Protein 1IZ0 (pdb70)

Solvent-accessible surface area: 12861 Å² total

B-factor: mean 27.8, std 9.21, range [13.06, 63.15]

CATH classification: 3.90.180.10 (+1 more: 3.40.50.720)

Foldseek 3Di:
DAWWLAAQVDDIDDDDDDQDDADVQKFKWFFFKWFDAVQLVVSNQNHPDGDHDTFTGTQTWGDTPRFIWTFDDPGDHLDRMDIGRPVRTHHADPPDDRQQNSLDPPQQLQLQLLCVVLVPDAAFEEEAELLQASNNVNNLLNCVLGYAYEYEYADPVSFPSSVVLPHPYYYYPVCLQVVLVVVVAGQEYEDDPPDVVCVVLVSHAANHEYEHCVDHDPPSCVRVYYYHYDDCVVVVVPPVSVVVSCVSVRVPDPHSRTFDRKAEAESVCVVVLSVVNVVSPIGGIRMYGD

Secondary structure (DSSP, 8-state):
-EEEE-STTS-EEEE--PPP-PPTTEEEEEEEEEEE-HHHH---S-SSS-PPSSB----EEEEETTEEEEE--SS--SBSEEEEEGGG-EE--TT--HHHHHTSHHHHHHHHHHHHHTT--TT-EEEESSTTBHHHHHHHHHHH---EEEEEESSGGGSHHHHHTT-SEEEEGGGHHHHHHHTTSEEEEEE-S-TTHHHHHTTEEEEEEEEE-----TTT-----EEEE--HHHHTT-HHHHHHHHHHHGGGBTTTB---EEEEEEGGGHHHHHHHTT-TT--BEEEEE-

Organism: Thermus thermophilus (NCBI:txid274)

Structure (mmCIF, N/CA/C/O backbone):
data_1IZ0
#
_entry.id   1IZ0
#
_cell.length_a   77.687
_cell.length_b   77.687
_cell.length_c   236.629
_cell.angle_alpha   90.00
_cell.angle_beta   90.00
_cell.angle_gamma   120.00
#
_symmetry.space_group_name_H-M   'P 61 2 2'
#
loop_
_entity.id
_entity.type
_entity.pdbx_description
1 polymer 'QUINONE OXIDOREDUCTASE'
2 non-polymer 'SULFATE ION'
3 water water
#
loop_
_atom_site.group_PDB
_atom_site.id
_atom_site.type_symbol
_atom_site.label_atom_id
_atom_site.label_alt_id
_atom_site.label_comp_id
_atom_site.label_asym_id
_atom_site.label_entity_id
_atom_site.label_seq_id
_atom_site.pdbx_PDB_ins_code
_atom_site.Cartn_x
_atom_site.Cartn_y
_atom_site.Cartn_z
_atom_site.occupancy
_atom_site.B_iso_or_equiv
_atom_site.auth_seq_id
_atom_site.auth_comp_id
_atom_site.auth_asym_id
_atom_site.auth_atom_id
_atom_site.pdbx_PDB_model_num
ATOM 9 N N . LYS A 1 2 ? 52.467 2.964 28.073 1.00 29.44 2 LYS A N 1
ATOM 10 C CA . LYS A 1 2 ? 51.552 2.085 28.774 1.00 29.80 2 LYS A CA 1
ATOM 11 C C . LYS A 1 2 ? 50.254 2.858 28.991 1.00 28.29 2 LYS A C 1
ATOM 12 O O . LYS A 1 2 ? 50.264 4.082 29.132 1.00 26.93 2 LYS A O 1
ATOM 18 N N . ALA A 1 3 ? 49.132 2.151 29.002 1.00 26.59 3 ALA A N 1
ATOM 19 C CA . ALA A 1 3 ? 47.848 2.809 29.206 1.00 25.06 3 ALA A CA 1
ATOM 20 C C . ALA A 1 3 ? 46.763 1.795 29.492 1.00 23.86 3 ALA A C 1
ATOM 21 O O . ALA A 1 3 ? 46.869 0.633 29.099 1.00 23.96 3 ALA A O 1
ATOM 23 N N . TRP A 1 4 ? 45.719 2.241 30.183 1.00 21.54 4 TRP A N 1
ATOM 24 C CA . TRP A 1 4 ? 44.595 1.374 30.490 1.00 21.26 4 TRP A CA 1
ATOM 25 C C . TRP A 1 4 ? 43.505 1.635 29.466 1.00 21.91 4 TRP A C 1
ATOM 26 O O . TRP A 1 4 ? 43.135 2.784 29.205 1.00 19.55 4 TRP A O 1
ATOM 37 N N . VAL A 1 5 ? 43.003 0.562 28.871 1.00 22.93 5 VAL A N 1
ATOM 38 C CA . VAL A 1 5 ? 41.964 0.685 27.867 1.00 24.15 5 VAL A CA 1
ATOM 39 C C . VAL A 1 5 ? 40.771 -0.181 28.215 1.00 23.89 5 VAL A C 1
ATOM 40 O O . VAL A 1 5 ? 40.923 -1.312 28.678 1.00 24.41 5 VAL A O 1
ATOM 44 N N . LEU A 1 6 ? 39.584 0.369 27.998 1.00 24.75 6 LEU A N 1
ATOM 45 C CA . LEU A 1 6 ? 38.337 -0.337 28.258 1.00 25.30 6 LEU A CA 1
ATOM 46 C C . LEU A 1 6 ? 37.798 -0.699 26.874 1.00 25.61 6 LEU A C 1
ATOM 47 O O . LEU A 1 6 ? 37.391 0.177 26.112 1.00 25.27 6 LEU A O 1
ATOM 52 N N . LYS A 1 7 ? 37.824 -1.985 26.538 1.00 25.52 7 LYS A N 1
ATOM 53 C CA . LYS A 1 7 ? 37.351 -2.436 25.232 1.00 25.72 7 LYS A CA 1
ATOM 54 C C . LYS A 1 7 ? 35.860 -2.746 25.171 1.00 24.34 7 LYS A C 1
ATOM 55 O O . LYS A 1 7 ? 35.274 -2.794 24.089 1.00 24.45 7 LYS A O 1
ATOM 61 N N . ARG A 1 8 ? 35.239 -2.950 26.326 1.00 23.46 8 ARG A N 1
ATOM 62 C CA . ARG A 1 8 ? 33.810 -3.240 26.358 1.00 23.49 8 ARG A CA 1
ATOM 63 C C . ARG A 1 8 ? 33.151 -2.626 27.587 1.00 23.14 8 ARG A C 1
ATOM 64 O O . ARG A 1 8 ? 33.682 -2.708 28.698 1.00 21.49 8 ARG A O 1
ATOM 72 N N . LEU A 1 9 ? 31.994 -2.006 27.384 1.00 22.13 9 LEU A N 1
ATOM 73 C CA . LEU A 1 9 ? 31.258 -1.419 28.490 1.00 22.46 9 LEU A CA 1
ATOM 74 C C . LEU A 1 9 ? 30.938 -2.556 29.455 1.00 20.81 9 LEU A C 1
ATOM 75 O O . LEU A 1 9 ? 30.555 -3.649 29.033 1.00 20.39 9 LEU A O 1
ATOM 80 N N . GLY A 1 10 ? 31.113 -2.308 30.746 1.00 20.35 10 GLY A N 1
ATOM 81 C CA . GLY A 1 10 ? 30.834 -3.341 31.726 1.00 20.18 10 GLY A CA 1
ATOM 82 C C . GLY A 1 10 ? 31.920 -4.400 31.761 1.00 20.14 10 GLY A C 1
ATOM 83 O O . GLY A 1 10 ? 31.835 -5.356 32.531 1.00 21.55 10 GLY A O 1
ATOM 84 N N . GLY A 1 11 ? 32.942 -4.231 30.927 1.00 19.12 11 GLY A N 1
ATOM 85 C CA . GLY A 1 11 ? 34.035 -5.186 30.884 1.00 18.70 11 GLY A CA 1
ATOM 86 C C . GLY A 1 11 ? 35.216 -4.757 31.747 1.00 19.77 11 GLY A C 1
ATOM 87 O O . GLY A 1 11 ? 35.150 -3.730 32.434 1.00 18.49 11 GLY A O 1
ATOM 88 N N . PRO A 1 12 ? 36.325 -5.515 31.722 1.00 20.19 12 PRO A N 1
ATOM 89 C CA . PRO A 1 12 ? 37.508 -5.184 32.521 1.00 20.38 12 PRO A CA 1
ATOM 90 C C . PRO A 1 12 ? 38.438 -4.221 31.798 1.00 19.77 12 PRO A C 1
ATOM 91 O O . PRO A 1 12 ? 38.312 -4.012 30.596 1.00 21.62 12 PRO A O 1
ATOM 95 N N . LEU A 1 13 ? 39.376 -3.643 32.535 1.00 21.80 13 LEU A N 1
ATOM 96 C CA . LEU A 1 13 ? 40.351 -2.721 31.957 1.00 23.39 13 LEU A CA 1
ATOM 97 C C . LEU A 1 13 ? 41.536 -3.555 31.499 1.00 24.89 13 LEU A C 1
ATOM 98 O O . LEU A 1 13 ? 41.748 -4.652 32.010 1.00 25.68 13 LEU A O 1
ATOM 103 N N . GLU A 1 14 ? 42.314 -3.048 30.549 1.00 25.49 14 GLU A N 1
ATOM 104 C CA . GLU A 1 14 ? 43.483 -3.794 30.106 1.00 26.09 14 GLU A CA 1
ATOM 105 C C . GLU A 1 14 ? 44.719 -2.908 30.000 1.00 24.85 14 GLU A C 1
ATOM 106 O O . GLU A 1 14 ? 44.677 -1.834 29.400 1.00 25.59 14 GLU A O 1
ATOM 112 N N . LEU A 1 15 ? 45.814 -3.361 30.599 1.00 24.55 15 LEU A N 1
ATOM 113 C CA . LEU A 1 15 ? 47.073 -2.633 30.555 1.00 25.28 15 LEU A CA 1
ATOM 114 C C . LEU A 1 15 ? 47.668 -2.945 29.183 1.00 26.80 15 LEU A C 1
ATOM 115 O O . LEU A 1 15 ? 47.987 -4.095 28.881 1.00 25.49 15 LEU A O 1
ATOM 120 N N . VAL A 1 16 ? 47.807 -1.916 28.356 1.00 27.12 16 VAL A N 1
ATOM 121 C CA . VAL A 1 16 ? 48.313 -2.088 27.004 1.00 29.38 16 VAL A CA 1
ATOM 122 C C . VAL A 1 16 ? 49.380 -1.074 26.606 1.00 30.96 16 VAL A C 1
ATOM 123 O O . VAL A 1 16 ? 49.563 -0.048 27.261 1.00 30.89 16 VAL A O 1
ATOM 127 N N . ASP A 1 17 ? 50.094 -1.387 25.528 1.00 31.51 17 ASP A N 1
ATOM 128 C CA . ASP A 1 17 ? 51.113 -0.501 24.990 1.00 33.06 17 ASP A CA 1
ATOM 129 C C . ASP A 1 17 ? 50.446 0.222 23.832 1.00 32.61 17 ASP A C 1
ATOM 130 O O . ASP A 1 17 ? 49.829 -0.414 22.986 1.00 32.82 17 ASP A O 1
ATOM 135 N N . LEU A 1 18 ? 50.550 1.544 23.804 1.00 32.76 18 LEU A N 1
ATOM 136 C CA . LEU A 1 18 ? 49.952 2.325 22.728 1.00 33.74 18 LEU A CA 1
ATOM 137 C C . LEU A 1 18 ? 50.964 3.306 22.168 1.00 34.13 18 LEU A C 1
ATOM 138 O O . LEU A 1 18 ? 51.977 3.592 22.801 1.00 33.10 18 LEU A O 1
ATOM 143 N N . PRO A 1 19 ? 50.706 3.826 20.960 1.00 36.25 19 PRO A N 1
ATOM 144 C CA . PRO A 1 19 ? 51.613 4.788 20.329 1.00 38.08 19 PRO A CA 1
ATOM 145 C C . PRO A 1 19 ? 51.604 6.091 21.120 1.00 39.69 19 PRO A C 1
ATOM 146 O O . PRO A 1 19 ? 50.607 6.430 21.759 1.00 40.26 19 PRO A O 1
ATOM 150 N N . GLU A 1 20 ? 52.717 6.811 21.083 1.00 42.31 20 GLU A N 1
ATOM 151 C CA . GLU A 1 20 ? 52.820 8.079 21.786 1.00 44.86 20 GLU A CA 1
ATOM 152 C C . GLU A 1 20 ? 51.818 9.062 21.201 1.00 44.69 20 GLU A C 1
ATOM 153 O O . GLU A 1 20 ? 51.630 9.123 19.988 1.00 44.12 20 GLU A O 1
ATOM 159 N N . PRO A 1 21 ? 51.146 9.835 22.061 1.00 44.80 21 PRO A N 1
ATOM 160 C CA . PRO A 1 21 ? 50.169 10.809 21.573 1.00 45.12 21 PRO A CA 1
ATOM 161 C C . PRO A 1 21 ? 50.854 11.866 20.706 1.00 46.15 21 PRO A C 1
ATOM 162 O O . PRO A 1 21 ? 51.989 12.272 20.983 1.00 45.02 21 PRO A O 1
ATOM 166 N N . GLU A 1 22 ? 50.167 12.296 19.652 1.00 46.62 22 GLU A N 1
ATOM 167 C CA . GLU A 1 22 ? 50.698 13.319 18.759 1.00 46.96 22 GLU A CA 1
ATOM 168 C C . GLU A 1 22 ? 49.871 14.583 18.963 1.00 46.78 22 GLU A C 1
ATOM 169 O O . GLU A 1 22 ? 48.655 14.582 18.754 1.00 46.23 22 GLU A O 1
ATOM 171 N N . ALA A 1 23 ? 50.529 15.656 19.386 1.00 46.85 23 ALA A N 1
ATOM 172 C CA . ALA A 1 23 ? 49.841 16.921 19.632 1.00 46.72 23 ALA A CA 1
ATOM 173 C C . ALA A 1 23 ? 49.462 17.643 18.346 1.00 46.41 23 ALA A C 1
ATOM 174 O O . ALA A 1 23 ? 50.329 17.992 17.542 1.00 47.67 23 ALA A O 1
ATOM 176 N N . GLU A 1 24 ? 48.166 17.863 18.151 1.00 45.36 24 GLU A N 1
ATOM 177 C CA . GLU A 1 24 ? 47.695 18.580 16.973 1.00 45.43 24 GLU A CA 1
ATOM 178 C C . GLU A 1 24 ? 48.003 20.060 17.216 1.00 44.46 24 GLU A C 1
ATOM 179 O O . GLU A 1 24 ? 48.443 20.434 18.305 1.00 44.56 24 GLU A O 1
ATOM 181 N N . GLU A 1 25 ? 47.780 20.902 16.212 1.00 43.11 25 GLU A N 1
ATOM 182 C CA . GLU A 1 25 ? 48.044 22.326 16.365 1.00 41.63 25 GLU A CA 1
ATOM 183 C C . GLU A 1 25 ? 47.237 22.879 17.534 1.00 41.38 25 GLU A C 1
ATOM 184 O O . GLU A 1 25 ? 46.022 22.690 17.608 1.00 41.29 25 GLU A O 1
ATOM 186 N N . GLY A 1 26 ? 47.920 23.557 18.451 1.00 40.47 26 GLY A N 1
ATOM 187 C CA . GLY A 1 26 ? 47.239 24.124 19.600 1.00 40.64 26 GLY A CA 1
ATOM 188 C C . GLY A 1 26 ? 47.218 23.212 20.817 1.00 39.46 26 GLY A C 1
ATOM 189 O O . GLY A 1 26 ? 46.714 23.599 21.870 1.00 38.77 26 GLY A O 1
ATOM 190 N N . GLU A 1 27 ? 47.763 22.005 20.677 1.00 39.09 27 GLU A N 1
ATOM 191 C CA . GLU A 1 27 ? 47.800 21.045 21.784 1.00 38.33 27 GLU A CA 1
ATOM 192 C C . GLU A 1 27 ? 49.222 20.784 22.270 1.00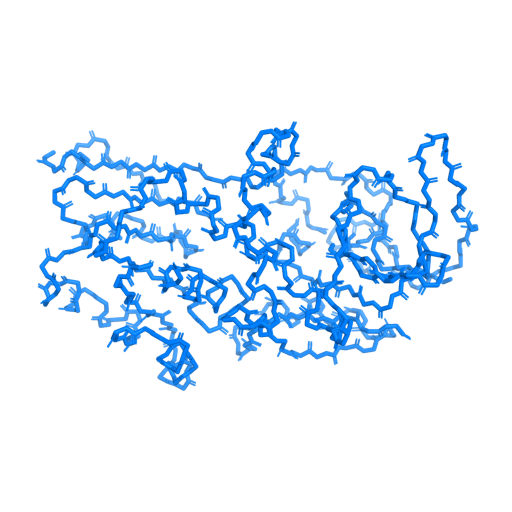 37.42 27 GLU A C 1
ATOM 193 O O . GLU A 1 27 ? 50.200 20.991 21.546 1.00 37.37 27 GLU A O 1
ATOM 199 N N . VAL A 1 28 ? 49.322 20.313 23.506 1.00 35.17 28 VAL A N 1
ATOM 200 C CA . VAL A 1 28 ? 50.603 19.953 24.086 1.00 34.09 28 VAL A CA 1
ATOM 201 C C . VAL A 1 28 ? 50.428 18.547 24.632 1.00 32.88 28 VAL A C 1
ATOM 202 O O . VAL A 1 28 ? 49.308 18.117 24.901 1.00 32.63 28 VAL A O 1
ATOM 206 N N . VAL A 1 29 ? 51.530 17.829 24.784 1.00 31.57 29 VAL A N 1
ATOM 207 C CA . VAL A 1 29 ? 51.478 16.482 25.326 1.00 30.24 29 VAL A CA 1
ATOM 208 C C . VAL A 1 29 ? 52.001 16.561 26.753 1.00 29.49 29 VAL A C 1
ATOM 209 O O . VAL A 1 29 ? 53.162 16.905 26.970 1.00 29.83 29 VAL A O 1
ATOM 213 N N . LEU A 1 30 ? 51.153 16.276 27.734 1.00 27.40 30 LEU A N 1
ATOM 214 C CA . LEU A 1 30 ? 51.630 16.329 29.102 1.00 26.69 30 LEU A CA 1
ATOM 215 C C . LEU A 1 30 ? 51.888 14.929 29.618 1.00 26.70 30 LEU A C 1
ATOM 216 O O . LEU A 1 30 ? 51.120 14.002 29.341 1.00 25.45 30 LEU A O 1
ATOM 221 N N . ARG A 1 31 ? 53.001 14.771 30.328 1.00 26.61 31 ARG A N 1
ATOM 222 C CA . ARG A 1 31 ? 53.338 13.488 30.911 1.00 27.30 31 ARG A CA 1
ATOM 223 C C . ARG A 1 31 ? 52.591 13.448 32.232 1.00 25.43 31 ARG A C 1
ATOM 224 O O . ARG A 1 31 ? 52.800 14.292 33.106 1.00 24.76 31 ARG A O 1
ATOM 232 N N . VAL A 1 32 ? 51.706 12.464 32.346 1.00 23.43 32 VAL A N 1
ATOM 233 C CA . VAL A 1 32 ? 50.855 12.265 33.508 1.00 21.61 32 VAL A CA 1
ATOM 234 C C . VAL A 1 32 ? 51.551 11.852 34.811 1.00 23.24 32 VAL A C 1
ATOM 235 O O . VAL A 1 32 ? 52.406 10.960 34.832 1.00 23.25 32 VAL A O 1
ATOM 239 N N . GLU A 1 33 ? 51.168 12.515 35.900 1.00 23.09 33 GLU A N 1
ATOM 240 C CA . GLU A 1 33 ? 51.706 12.218 37.222 1.00 23.16 33 GLU A CA 1
ATOM 241 C C . GLU A 1 33 ? 50.608 11.632 38.106 1.00 20.96 33 GLU A C 1
ATOM 242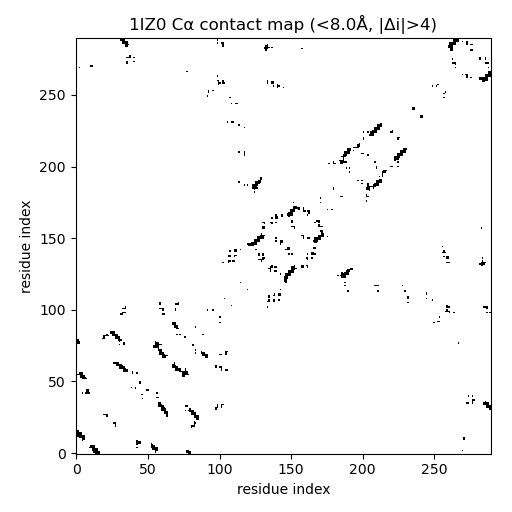 O O . GLU A 1 33 ? 50.850 10.711 38.885 1.00 20.15 33 GLU A O 1
ATOM 248 N N . ALA A 1 34 ? 49.397 12.165 37.976 1.00 18.89 34 ALA A N 1
ATOM 249 C CA . ALA A 1 34 ? 48.278 11.691 38.778 1.00 17.83 34 ALA A CA 1
ATOM 250 C C . ALA A 1 34 ? 46.966 11.823 38.014 1.00 18.15 34 ALA A C 1
ATOM 251 O O . ALA A 1 34 ? 46.838 12.646 37.102 1.00 16.34 34 ALA A O 1
ATOM 253 N N . VAL A 1 35 ? 45.997 10.995 38.390 1.00 16.60 35 VAL A N 1
ATOM 254 C CA . VAL A 1 35 ? 44.694 11.004 37.752 1.00 16.41 35 VAL A CA 1
ATOM 255 C C . VAL A 1 35 ? 43.636 10.912 38.836 1.00 16.47 35 VAL A C 1
ATOM 256 O O . VAL A 1 35 ? 43.675 10.011 39.677 1.00 18.22 35 VAL A O 1
ATOM 260 N N . GLY A 1 36 ? 42.698 11.850 38.833 1.00 16.07 36 GLY A N 1
ATOM 261 C CA . GLY A 1 36 ? 41.645 11.821 39.828 1.00 17.33 36 GLY A CA 1
ATOM 262 C C . GLY A 1 36 ? 40.449 11.093 39.247 1.00 18.71 36 GLY A C 1
ATOM 263 O O . GLY A 1 36 ? 40.028 11.392 38.138 1.00 19.04 36 GLY A O 1
ATOM 264 N N . LEU A 1 37 ? 39.902 10.135 39.983 1.00 19.56 37 LEU A N 1
ATOM 265 C CA . LEU A 1 37 ? 38.756 9.387 39.489 1.00 20.35 37 LEU A CA 1
ATOM 266 C C . LEU A 1 37 ? 37.449 9.955 40.019 1.00 21.09 37 LEU A C 1
ATOM 267 O O . LEU A 1 37 ? 37.392 10.499 41.128 1.00 21.16 37 LEU A O 1
ATOM 272 N N . ASN A 1 38 ? 36.399 9.823 39.216 1.00 18.53 38 ASN A N 1
ATOM 273 C CA . ASN A 1 38 ? 35.083 10.338 39.573 1.00 21.71 38 ASN A CA 1
ATOM 274 C C . ASN A 1 38 ? 34.023 9.260 39.386 1.00 21.84 38 ASN A C 1
ATOM 275 O O . ASN A 1 38 ? 34.204 8.332 38.601 1.00 20.84 38 ASN A O 1
ATOM 280 N N . PHE A 1 39 ? 32.910 9.385 40.097 1.00 22.84 39 PHE A N 1
ATOM 281 C CA . PHE A 1 39 ? 31.847 8.404 39.950 1.00 23.96 39 PHE A CA 1
ATOM 282 C C . PHE A 1 39 ? 31.483 8.383 38.467 1.00 24.64 39 PHE A C 1
ATOM 283 O O . PHE A 1 39 ? 31.147 7.336 37.903 1.00 23.98 39 PHE A O 1
ATOM 291 N N . ALA A 1 40 ? 31.586 9.551 37.836 1.00 24.20 40 ALA A N 1
ATOM 292 C CA . ALA A 1 40 ? 31.285 9.693 36.419 1.00 24.23 40 ALA A CA 1
ATOM 293 C C . ALA A 1 40 ? 32.101 8.708 35.585 1.00 24.80 40 ALA A C 1
ATOM 294 O O . ALA A 1 40 ? 31.617 8.192 34.576 1.00 24.37 40 ALA A O 1
ATOM 296 N N . ASP A 1 41 ? 33.344 8.461 35.996 1.00 25.45 41 ASP A N 1
ATOM 297 C CA . ASP A 1 41 ? 34.205 7.528 35.278 1.00 25.25 41 ASP A CA 1
ATOM 298 C C . ASP A 1 41 ? 33.617 6.126 35.395 1.00 24.97 41 ASP A C 1
ATOM 299 O O . ASP A 1 41 ? 33.650 5.347 34.446 1.00 25.36 41 ASP A O 1
ATOM 304 N N . HIS A 1 42 ? 33.077 5.807 36.563 1.00 24.16 42 HIS A N 1
ATOM 305 C CA . HIS A 1 42 ? 32.480 4.496 36.768 1.00 24.86 42 HIS A CA 1
ATOM 306 C C . HIS A 1 42 ? 31.245 4.323 35.889 1.00 25.09 42 HIS A C 1
ATOM 307 O O . HIS A 1 42 ? 31.049 3.265 35.298 1.00 24.27 42 HIS A O 1
ATOM 314 N N . LEU A 1 43 ? 30.422 5.365 35.794 1.00 25.32 43 LEU A N 1
ATOM 315 C CA . LEU A 1 43 ? 29.211 5.298 34.979 1.00 26.82 43 LEU A CA 1
ATOM 316 C C . LEU A 1 43 ? 29.527 5.207 33.493 1.00 26.57 43 LEU A C 1
ATOM 317 O O . LEU A 1 43 ? 28.795 4.578 32.729 1.00 26.04 43 LEU A O 1
ATOM 330 N N . ARG A 1 45 ? 31.992 3.649 32.158 1.00 25.67 45 ARG A N 1
ATOM 331 C CA . ARG A 1 45 ? 32.440 2.293 31.835 1.00 26.09 45 ARG A CA 1
ATOM 332 C C . ARG A 1 45 ? 31.231 1.400 31.607 1.00 26.14 45 ARG A C 1
ATOM 333 O O . ARG A 1 45 ? 31.325 0.360 30.953 1.00 27.26 45 ARG A O 1
ATOM 341 N N . LEU A 1 46 ? 30.096 1.805 32.168 1.00 26.39 46 LEU A N 1
ATOM 342 C CA . LEU A 1 46 ? 28.865 1.035 32.039 1.00 28.36 46 LEU A CA 1
ATOM 343 C C . LEU A 1 46 ? 27.955 1.606 30.963 1.00 28.96 46 LEU A C 1
ATOM 344 O O . LEU A 1 46 ? 26.913 1.030 30.655 1.00 30.78 46 LEU A O 1
ATOM 349 N N . GLY A 1 47 ? 28.354 2.737 30.389 1.00 29.28 47 GLY A N 1
ATOM 350 C CA . GLY A 1 47 ? 27.547 3.368 29.364 1.00 30.00 47 GLY A CA 1
ATOM 351 C C . GLY A 1 47 ? 26.297 3.964 29.984 1.00 31.46 47 GLY A C 1
ATOM 352 O O . GLY A 1 47 ? 25.265 4.110 29.322 1.00 31.59 47 GLY A O 1
ATOM 353 N N . ALA A 1 48 ? 26.396 4.321 31.262 1.00 31.50 48 ALA A N 1
ATOM 354 C CA . ALA A 1 48 ? 25.267 4.891 31.991 1.00 31.53 48 ALA A CA 1
ATOM 355 C C . ALA A 1 48 ? 25.454 6.364 32.352 1.00 32.25 48 ALA A C 1
ATOM 356 O O . ALA A 1 48 ? 24.802 6.860 33.267 1.00 32.88 48 ALA A O 1
ATOM 358 N N . TYR A 1 49 ? 26.330 7.067 31.639 1.00 31.15 49 TYR A N 1
ATOM 359 C CA . TYR A 1 49 ? 26.569 8.477 31.935 1.00 32.24 49 TYR A CA 1
ATOM 360 C C . TYR A 1 49 ? 25.977 9.418 30.880 1.00 34.01 49 TYR A C 1
ATOM 361 O O . TYR A 1 49 ? 25.660 8.999 29.766 1.00 34.79 49 TYR A O 1
ATOM 370 N N . LEU A 1 50 ? 25.827 10.690 31.237 1.00 36.09 50 LEU A N 1
ATOM 371 C CA . LEU A 1 50 ? 25.283 11.680 30.313 1.00 37.52 50 LEU A CA 1
ATOM 372 C C . LEU A 1 50 ? 26.048 11.652 28.991 1.00 37.18 50 LEU A C 1
ATOM 373 O O . LEU A 1 50 ? 25.436 11.684 27.925 1.00 38.36 50 LEU A O 1
ATOM 378 N N . THR A 1 51 ? 27.378 11.602 29.060 1.00 36.68 51 THR A N 1
ATOM 379 C CA . THR A 1 51 ? 28.197 11.527 27.848 1.00 37.81 51 THR A CA 1
ATOM 380 C C . THR A 1 51 ? 28.413 10.041 27.576 1.00 37.46 51 THR A C 1
ATOM 381 O O . THR A 1 51 ? 28.729 9.275 28.487 1.00 36.96 51 THR A O 1
ATOM 385 N N . ARG A 1 52 ? 28.233 9.631 26.329 1.00 36.94 52 ARG A N 1
ATOM 386 C CA . ARG A 1 52 ? 28.409 8.233 25.975 1.00 36.70 52 ARG A CA 1
ATOM 387 C C . ARG A 1 52 ? 29.641 8.054 25.102 1.00 36.21 52 ARG A C 1
ATOM 388 O O . ARG A 1 52 ? 29.608 8.330 23.905 1.00 37.01 52 ARG A O 1
ATOM 390 N N . LEU A 1 53 ? 30.731 7.605 25.714 1.00 34.11 53 LEU A N 1
ATOM 391 C CA . LEU A 1 53 ? 31.968 7.370 24.985 1.00 33.78 53 LEU A CA 1
ATOM 392 C C . LEU A 1 53 ? 31.895 5.965 24.388 1.00 32.72 53 LEU A C 1
ATOM 393 O O . LEU A 1 53 ? 31.498 5.015 25.068 1.00 31.91 53 LEU A O 1
ATOM 398 N N . HIS A 1 54 ? 32.262 5.838 23.118 1.00 31.61 54 HIS A N 1
ATOM 399 C CA . HIS A 1 54 ? 32.242 4.547 22.437 1.00 31.46 54 HIS A CA 1
ATOM 400 C C . HIS A 1 54 ? 33.576 3.835 22.585 1.00 29.17 54 HIS A C 1
ATOM 401 O O . HIS A 1 54 ? 34.612 4.371 22.213 1.00 29.84 54 HIS A O 1
ATOM 408 N N . PRO A 1 55 ? 33.570 2.617 23.142 1.00 28.07 55 PRO A N 1
ATOM 409 C CA . PRO A 1 55 ? 34.824 1.877 23.302 1.00 26.47 55 PRO A CA 1
ATOM 410 C C . PRO A 1 55 ? 35.421 1.570 21.931 1.00 26.05 55 PRO A C 1
ATOM 411 O O . PRO A 1 55 ? 34.713 1.563 20.929 1.00 25.05 55 PRO A O 1
ATOM 415 N N . PRO A 1 56 ? 36.734 1.315 21.873 1.00 26.15 56 PRO A N 1
ATOM 416 C CA . PRO A 1 56 ? 37.617 1.318 23.043 1.00 25.43 56 PRO A CA 1
ATOM 417 C C . PRO A 1 56 ? 38.063 2.729 23.414 1.00 25.66 56 PRO A C 1
ATOM 418 O O . PRO A 1 56 ? 38.108 3.619 22.564 1.00 25.38 56 PRO A O 1
ATOM 422 N N . PHE A 1 57 ? 38.365 2.937 24.692 1.00 24.68 57 PHE A N 1
ATOM 423 C CA . PHE A 1 57 ? 38.834 4.239 25.145 1.00 24.34 57 PHE A CA 1
ATOM 424 C C . PHE A 1 57 ? 39.590 4.142 26.459 1.00 23.13 57 PHE A C 1
ATOM 425 O O . PHE A 1 57 ? 39.402 3.208 27.237 1.00 24.36 57 PHE A O 1
ATOM 433 N N . ILE A 1 58 ? 40.456 5.116 26.688 1.00 23.90 58 ILE A N 1
ATOM 434 C CA . ILE A 1 58 ? 41.263 5.180 27.895 1.00 22.74 58 ILE A CA 1
ATOM 435 C C . ILE A 1 58 ? 40.496 5.970 28.947 1.00 23.16 58 ILE A C 1
ATOM 436 O O . ILE A 1 58 ? 40.247 7.159 28.767 1.00 23.71 58 ILE A O 1
ATOM 441 N N . PRO A 1 59 ? 40.094 5.318 30.051 1.00 22.94 59 PRO A N 1
ATOM 442 C CA . PRO A 1 59 ? 39.356 6.021 31.108 1.00 22.38 59 PRO A CA 1
ATOM 443 C C . PRO A 1 59 ? 40.225 7.128 31.703 1.00 23.96 59 PRO A C 1
ATOM 444 O O . PRO A 1 59 ? 41.426 7.190 31.430 1.00 22.95 59 PRO A O 1
ATOM 448 N N . GLY A 1 60 ? 39.624 7.996 32.513 1.00 24.72 60 GLY A N 1
ATOM 449 C CA . GLY A 1 60 ? 40.376 9.083 33.124 1.00 26.61 60 GLY A CA 1
ATOM 450 C C . GLY A 1 60 ? 40.116 10.417 32.446 1.00 27.82 60 GLY A C 1
ATOM 451 O O . GLY A 1 60 ? 40.415 10.586 31.263 1.00 28.33 60 GLY A O 1
ATOM 460 N N . GLU A 1 62 ? 40.297 13.559 34.649 1.00 26.27 62 GLU A N 1
ATOM 461 C CA . GLU A 1 62 ? 40.895 14.578 35.504 1.00 25.91 62 GLU A CA 1
ATOM 462 C C . GLU A 1 62 ? 42.376 14.264 35.652 1.00 24.42 62 GLU A C 1
ATOM 463 O O . GLU A 1 62 ? 42.766 13.397 36.430 1.00 24.81 62 GLU A O 1
ATOM 469 N N . VAL A 1 63 ? 43.195 14.995 34.906 1.00 22.48 63 VAL A N 1
ATOM 470 C CA . VAL A 1 63 ? 44.625 14.762 34.883 1.00 23.47 63 VAL A CA 1
ATOM 471 C C . VAL A 1 63 ? 45.505 15.879 35.430 1.00 23.69 63 VAL A C 1
ATOM 472 O O . VAL A 1 63 ? 45.130 17.052 35.424 1.00 24.58 63 VAL A O 1
ATOM 476 N N . VAL A 1 64 ? 46.676 15.482 35.916 1.00 22.15 64 VAL A N 1
ATOM 477 C CA . VAL A 1 64 ? 47.683 16.399 36.436 1.00 21.52 64 VAL A CA 1
ATOM 478 C C . VAL A 1 64 ? 49.009 15.923 35.847 1.00 21.32 64 VAL A C 1
ATOM 479 O O . VAL A 1 64 ? 49.324 14.729 35.891 1.00 19.34 64 VAL A O 1
ATOM 483 N N . GLY A 1 65 ? 49.777 16.842 35.274 1.00 20.82 65 GLY A N 1
ATOM 484 C CA . GLY A 1 65 ? 51.037 16.438 34.680 1.00 22.13 65 GLY A CA 1
ATOM 485 C C . GLY A 1 65 ? 51.971 17.567 34.300 1.00 22.57 65 GLY A C 1
ATOM 486 O O . GLY A 1 65 ? 51.690 18.741 34.545 1.00 20.97 65 GLY A O 1
ATOM 487 N N . VAL A 1 66 ? 53.076 17.203 33.665 1.00 23.61 66 VAL A N 1
ATOM 488 C CA . VAL A 1 66 ? 54.083 18.176 33.280 1.00 26.20 66 VAL A CA 1
ATOM 489 C C . VAL A 1 66 ? 54.188 18.464 31.787 1.00 27.38 66 VAL A C 1
ATOM 490 O O . VAL A 1 66 ? 54.092 17.567 30.949 1.00 27.25 66 VAL A O 1
ATOM 494 N N . VAL A 1 67 ? 54.390 19.737 31.470 1.00 29.54 67 VAL A N 1
ATOM 495 C CA . VAL A 1 67 ? 54.556 20.184 30.093 1.00 31.78 67 VAL A CA 1
ATOM 496 C C . VAL A 1 67 ? 55.723 21.166 30.104 1.00 33.26 67 VAL A C 1
ATOM 497 O O . VAL A 1 67 ? 55.607 22.272 30.635 1.00 32.90 67 VAL A O 1
ATOM 501 N N . GLU A 1 68 ? 56.852 20.744 29.541 1.00 33.83 68 GLU A N 1
ATOM 502 C CA . GLU A 1 68 ? 58.044 21.581 29.489 1.00 33.00 68 GLU A CA 1
ATOM 503 C C . GLU A 1 68 ? 58.427 22.075 30.878 1.00 33.17 68 GLU A C 1
ATOM 504 O O . GLU A 1 68 ? 58.541 23.277 31.112 1.00 35.08 68 GLU A O 1
ATOM 506 N N . GLY A 1 69 ? 58.610 21.140 31.803 1.00 33.02 69 GLY A N 1
ATOM 507 C CA . GLY A 1 69 ? 59.002 21.503 33.155 1.00 33.04 69 GLY A CA 1
ATOM 508 C C . GLY A 1 69 ? 57.953 22.090 34.085 1.00 33.08 69 GLY A C 1
ATOM 509 O O . GLY A 1 69 ? 58.195 22.201 35.290 1.00 34.36 69 GLY A O 1
ATOM 510 N N . ARG A 1 70 ? 56.789 22.460 33.560 1.00 32.09 70 ARG A N 1
ATOM 511 C CA . ARG A 1 70 ? 55.749 23.042 34.410 1.00 29.81 70 ARG A CA 1
ATOM 512 C C . ARG A 1 70 ? 54.533 22.124 34.601 1.00 28.76 70 ARG A C 1
ATOM 513 O O . ARG A 1 70 ? 54.027 21.546 33.641 1.00 28.16 70 ARG A O 1
ATOM 521 N N . ARG A 1 71 ? 54.063 22.011 35.842 1.00 27.41 71 ARG A N 1
ATOM 522 C CA . ARG A 1 71 ? 52.914 21.166 36.162 1.00 26.12 71 ARG A CA 1
ATOM 523 C C . ARG A 1 71 ? 51.559 21.866 36.006 1.00 25.43 71 ARG A C 1
ATOM 524 O O . ARG A 1 71 ? 51.360 22.994 36.472 1.00 24.00 71 ARG A O 1
ATOM 532 N N . TYR A 1 72 ? 50.627 21.168 35.365 1.00 23.26 72 TYR A N 1
ATOM 533 C CA . TYR A 1 72 ? 49.286 21.682 35.110 1.00 22.14 72 TYR A CA 1
ATOM 534 C C . TYR A 1 72 ? 48.243 20.622 35.434 1.00 22.27 72 TYR A C 1
ATOM 535 O O . TYR A 1 72 ? 48.549 19.428 35.493 1.00 21.98 72 TYR A O 1
ATOM 544 N N . ALA A 1 73 ? 47.009 21.074 35.628 1.00 20.89 73 ALA A N 1
ATOM 545 C CA . ALA A 1 73 ? 45.882 20.184 35.880 1.00 20.78 73 ALA A CA 1
ATOM 546 C C . ALA A 1 73 ? 45.016 20.353 34.637 1.00 20.85 73 ALA A C 1
ATOM 547 O O . ALA A 1 73 ? 45.049 21.408 34.000 1.00 20.98 73 ALA A O 1
ATOM 549 N N . ALA A 1 74 ? 44.251 19.334 34.272 1.00 20.58 74 ALA A N 1
ATOM 550 C CA . ALA A 1 74 ? 43.412 19.468 33.092 1.00 21.89 74 ALA A CA 1
ATOM 551 C C . ALA A 1 74 ? 42.251 18.499 33.061 1.00 22.12 74 ALA A C 1
ATOM 552 O O . ALA A 1 74 ? 42.325 17.400 33.608 1.00 23.03 74 ALA A O 1
ATOM 554 N N . LEU A 1 75 ? 41.170 18.928 32.424 1.00 22.25 75 LEU A N 1
ATOM 555 C CA . LEU A 1 75 ? 40.000 18.089 32.253 1.00 22.65 75 LEU A CA 1
ATOM 556 C C . LEU A 1 75 ? 40.038 17.669 30.798 1.00 24.22 75 LEU A C 1
ATOM 557 O O . LEU A 1 75 ? 40.079 18.511 29.900 1.00 25.80 75 LEU A O 1
ATOM 562 N N . VAL A 1 76 ? 40.056 16.363 30.572 1.00 24.32 76 VAL A N 1
ATOM 563 C CA . VAL A 1 76 ? 40.107 15.815 29.224 1.00 25.51 76 VAL A CA 1
ATOM 564 C C . VAL A 1 76 ? 38.879 14.918 29.084 1.00 24.73 76 VAL A C 1
ATOM 565 O O . VAL A 1 76 ? 38.281 14.529 30.088 1.00 25.13 76 VAL A O 1
ATOM 569 N N . PRO A 1 77 ? 38.466 14.601 27.847 1.00 24.78 77 PRO A N 1
ATOM 570 C CA . PRO A 1 77 ? 37.287 13.739 27.692 1.00 24.24 77 PRO A CA 1
ATOM 571 C C . PRO A 1 77 ? 37.640 12.272 27.923 1.00 23.98 77 PRO A C 1
ATOM 572 O O . PRO A 1 77 ? 36.774 11.452 28.223 1.00 21.73 77 PRO A O 1
ATOM 576 N N . GLN A 1 78 ? 38.920 11.948 27.764 1.00 24.16 78 GLN A N 1
ATOM 577 C CA . GLN A 1 78 ? 39.391 10.578 27.947 1.00 25.10 78 GLN A CA 1
ATOM 578 C C . GLN A 1 78 ? 40.904 10.602 27.843 1.00 25.22 78 GLN A C 1
ATOM 579 O O . GLN A 1 78 ? 41.490 11.655 27.595 1.00 27.14 78 GLN A O 1
ATOM 585 N N . GLY A 1 79 ? 41.534 9.446 28.028 1.00 24.10 79 GLY A N 1
ATOM 586 C CA . GLY A 1 79 ? 42.982 9.372 27.922 1.00 24.68 79 GLY A CA 1
ATOM 587 C C . GLY A 1 79 ? 43.761 9.628 29.199 1.00 24.02 79 GLY A C 1
ATOM 588 O O . GLY A 1 79 ? 44.990 9.683 29.176 1.00 24.19 79 GLY A O 1
ATOM 589 N N . GLY A 1 80 ? 43.061 9.767 30.318 1.00 23.95 80 GLY A N 1
ATOM 590 C CA . GLY A 1 80 ? 43.739 10.026 31.579 1.00 22.40 80 GLY A CA 1
ATOM 591 C C . GLY A 1 80 ? 44.703 8.954 32.051 1.00 22.95 80 GLY A C 1
ATOM 592 O O . GLY A 1 80 ? 45.880 9.237 32.308 1.00 22.96 80 GLY A O 1
ATOM 593 N N . LEU A 1 81 ? 44.208 7.723 32.176 1.00 21.84 81 LEU A N 1
ATOM 594 C CA . LEU A 1 81 ? 45.019 6.605 32.646 1.00 22.19 81 LEU A CA 1
ATOM 595 C C . LEU A 1 81 ? 46.055 6.136 31.639 1.00 23.22 81 LEU A C 1
ATOM 596 O O . LEU A 1 81 ? 46.021 4.992 31.166 1.00 24.10 81 LEU A O 1
ATOM 601 N N . ALA A 1 82 ? 46.985 7.026 31.321 1.00 22.67 82 ALA A N 1
ATOM 602 C CA . ALA A 1 82 ? 48.051 6.719 30.380 1.00 23.50 82 ALA A CA 1
ATOM 603 C C . ALA A 1 82 ? 49.271 7.546 30.762 1.00 24.04 82 ALA A C 1
ATOM 604 O O . ALA A 1 82 ? 49.164 8.487 31.551 1.00 25.05 82 ALA A O 1
ATOM 606 N N . GLU A 1 83 ? 50.425 7.203 30.200 1.00 24.21 83 GLU A N 1
ATOM 607 C CA . GLU A 1 83 ? 51.660 7.921 30.496 1.00 25.62 83 GLU A CA 1
ATOM 608 C C . GLU A 1 83 ? 51.688 9.330 29.932 1.00 25.05 83 GLU A C 1
ATOM 609 O O . GLU A 1 83 ? 52.297 10.222 30.523 1.00 25.68 83 GLU A O 1
ATOM 615 N N . ARG A 1 84 ? 51.039 9.528 28.790 1.00 23.85 84 ARG A N 1
ATOM 616 C CA . ARG A 1 84 ? 51.001 10.839 28.155 1.00 26.54 84 ARG A CA 1
ATOM 617 C C . ARG A 1 84 ? 49.642 11.079 27.516 1.00 26.49 84 ARG A C 1
ATOM 618 O O . ARG A 1 84 ? 48.999 10.136 27.046 1.00 26.24 84 ARG A O 1
ATOM 626 N N . VAL A 1 85 ? 49.211 12.341 27.510 1.00 24.93 85 VAL A N 1
ATOM 627 C CA . VAL A 1 85 ? 47.929 12.724 26.928 1.00 26.30 85 VAL A CA 1
ATOM 628 C C . VAL A 1 85 ? 48.059 14.054 26.206 1.00 26.87 85 VAL A C 1
ATOM 629 O O . VAL A 1 85 ? 48.714 14.970 26.706 1.00 27.61 85 VAL A O 1
ATOM 633 N N . ALA A 1 86 ? 47.432 14.164 25.038 1.00 26.22 86 ALA A N 1
ATOM 634 C CA . ALA A 1 86 ? 47.465 15.408 24.276 1.00 27.34 86 ALA A CA 1
ATOM 635 C C . ALA A 1 86 ? 46.369 16.288 24.860 1.00 27.69 86 ALA A C 1
ATOM 636 O O . ALA A 1 86 ? 45.241 15.833 25.061 1.00 28.38 86 ALA A O 1
ATOM 638 N N . VAL A 1 87 ? 46.694 17.546 25.137 1.00 28.13 87 VAL A N 1
ATOM 639 C CA . VAL A 1 87 ? 45.724 18.455 25.731 1.00 28.11 87 VAL A CA 1
ATOM 640 C C . VAL A 1 87 ? 45.744 19.842 25.090 1.00 28.04 87 VAL A C 1
ATOM 641 O O . VAL A 1 87 ? 46.805 20.395 24.826 1.00 28.58 87 VAL A O 1
ATOM 645 N N . PRO A 1 88 ? 44.562 20.420 24.828 1.00 29.09 88 PRO A N 1
ATOM 646 C CA . PRO A 1 88 ? 44.512 21.756 24.221 1.00 30.06 88 PRO A CA 1
ATOM 647 C C . PRO A 1 88 ? 45.124 22.767 25.192 1.00 31.58 88 PRO A C 1
ATOM 648 O O . PRO A 1 88 ? 44.747 22.809 26.366 1.00 32.97 88 PRO A O 1
ATOM 652 N N . LYS A 1 89 ? 46.068 23.569 24.711 1.00 31.97 89 LYS A N 1
ATOM 653 C CA . LYS A 1 89 ? 46.720 24.571 25.553 1.00 32.31 89 LYS A CA 1
ATOM 654 C C . LYS A 1 89 ? 45.696 25.343 26.383 1.00 32.50 89 LYS A C 1
ATOM 655 O O . LYS A 1 89 ? 45.925 25.638 27.563 1.00 32.95 89 LYS A O 1
ATOM 657 N N . GLY A 1 90 ? 44.562 25.649 25.761 1.00 31.36 90 GLY A N 1
ATOM 658 C CA . GLY A 1 90 ? 43.514 26.397 26.429 1.00 31.87 90 GLY A CA 1
ATOM 659 C C . GLY A 1 90 ? 42.870 25.748 27.641 1.00 32.96 90 GLY A C 1
ATOM 660 O O . GLY A 1 90 ? 42.281 26.452 28.466 1.00 32.69 90 GLY A O 1
ATOM 661 N N . ALA A 1 91 ? 42.970 24.424 27.760 1.00 31.88 91 ALA A N 1
ATOM 662 C CA . ALA A 1 91 ? 42.376 23.713 28.893 1.00 31.85 91 ALA A CA 1
ATOM 663 C C . ALA A 1 91 ? 43.343 23.586 30.070 1.00 30.53 91 ALA A C 1
ATOM 664 O O . ALA A 1 91 ? 42.944 23.196 31.168 1.00 30.84 91 ALA A O 1
ATOM 666 N N . LEU A 1 92 ? 44.611 23.915 29.845 1.00 29.46 92 LEU A N 1
ATOM 667 C CA . LEU A 1 92 ? 45.618 23.817 30.901 1.00 28.82 92 LEU A CA 1
ATOM 668 C C . LEU A 1 92 ? 45.302 24.720 32.078 1.00 29.86 92 LEU A C 1
ATOM 669 O O . LEU A 1 92 ? 44.952 25.885 31.910 1.00 30.77 92 LEU A O 1
ATOM 674 N N . LEU A 1 93 ? 45.447 24.176 33.276 1.00 31.32 93 LEU A N 1
ATOM 675 C CA . LEU A 1 93 ? 45.167 24.919 34.494 1.00 31.81 93 LEU A CA 1
ATOM 676 C C . LEU A 1 93 ? 46.443 25.059 35.334 1.00 31.66 93 LEU A C 1
ATOM 677 O O . LEU A 1 93 ? 46.938 24.076 35.884 1.00 32.34 93 LEU A O 1
ATOM 682 N N . PRO A 1 94 ? 46.990 26.287 35.439 1.00 31.12 94 PRO A N 1
ATOM 683 C CA . PRO A 1 94 ? 48.209 26.555 36.213 1.00 30.70 94 PRO A CA 1
ATOM 684 C C . PRO A 1 94 ? 47.994 26.257 37.693 1.00 28.60 94 PRO A C 1
ATOM 685 O O . PRO A 1 94 ? 46.931 26.548 38.250 1.00 27.93 94 PRO A O 1
ATOM 689 N N . LEU A 1 95 ? 49.012 25.693 38.329 1.00 27.77 95 LEU A N 1
ATOM 690 C CA . LEU A 1 95 ? 48.929 25.340 39.740 1.00 27.67 95 LEU A CA 1
ATOM 691 C C . LEU A 1 95 ? 49.898 26.159 40.572 1.00 27.21 95 LEU A C 1
ATOM 692 O O . LEU A 1 95 ? 50.920 26.621 40.067 1.00 26.73 95 LEU A O 1
ATOM 697 N N . PRO A 1 96 ? 49.587 26.356 41.864 1.00 28.51 96 PRO A N 1
ATOM 698 C CA . PRO A 1 96 ? 50.468 27.128 42.746 1.00 29.03 96 PRO A CA 1
ATOM 699 C C . PRO A 1 96 ? 51.710 26.292 43.020 1.00 28.71 96 PRO A C 1
ATOM 700 O O . PRO A 1 96 ? 51.624 25.069 43.094 1.00 27.77 96 PRO A O 1
ATOM 704 N N . GLU A 1 97 ? 52.856 26.946 43.172 1.00 28.97 97 GLU A N 1
ATOM 705 C CA . GLU A 1 97 ? 54.096 26.239 43.456 1.00 28.71 97 GLU A CA 1
ATOM 706 C C . GLU A 1 97 ? 53.939 25.398 44.712 1.00 28.50 97 GLU A C 1
ATOM 707 O O . GLU A 1 97 ? 53.349 25.846 45.693 1.00 28.37 97 GLU A O 1
ATOM 713 N N . GLY A 1 98 ? 54.461 24.176 44.679 1.00 28.32 98 GLY A N 1
ATOM 714 C CA . GLY A 1 98 ? 54.382 23.313 45.843 1.00 29.22 98 GLY A CA 1
ATOM 715 C C . GLY A 1 98 ? 53.150 22.429 45.970 1.00 29.09 98 GLY A C 1
ATOM 716 O O . GLY A 1 98 ? 53.135 21.519 46.802 1.00 30.55 98 GLY A O 1
ATOM 717 N N . LEU A 1 99 ? 52.110 22.688 45.185 1.00 27.44 99 LEU A N 1
ATOM 718 C CA . LEU A 1 99 ? 50.913 21.856 45.266 1.00 25.96 99 LEU A CA 1
ATOM 719 C C . LEU A 1 99 ? 51.341 20.454 44.853 1.00 24.65 99 LEU A C 1
ATOM 720 O O . LEU A 1 99 ? 51.984 20.288 43.816 1.00 23.53 99 LEU A O 1
ATOM 725 N N . SER A 1 100 ? 50.998 19.451 45.654 1.00 21.31 100 SER A N 1
ATOM 726 C CA . SER A 1 100 ? 51.367 18.084 45.308 1.00 21.82 100 SER A CA 1
ATOM 727 C C . SER A 1 100 ? 50.509 17.627 44.131 1.00 20.84 100 SER A C 1
ATOM 728 O O . SER A 1 100 ? 49.421 18.163 43.893 1.00 18.14 100 SER A O 1
ATOM 731 N N . PRO A 1 101 ? 50.995 16.640 43.366 1.00 21.55 101 PRO A N 1
ATOM 732 C CA . PRO A 1 101 ? 50.242 16.131 42.218 1.00 21.35 101 PRO A CA 1
ATOM 733 C C . PRO A 1 101 ? 48.911 15.521 42.655 1.00 21.36 101 PRO A C 1
ATOM 734 O O . PRO A 1 101 ? 47.899 15.653 41.958 1.00 22.59 101 PRO A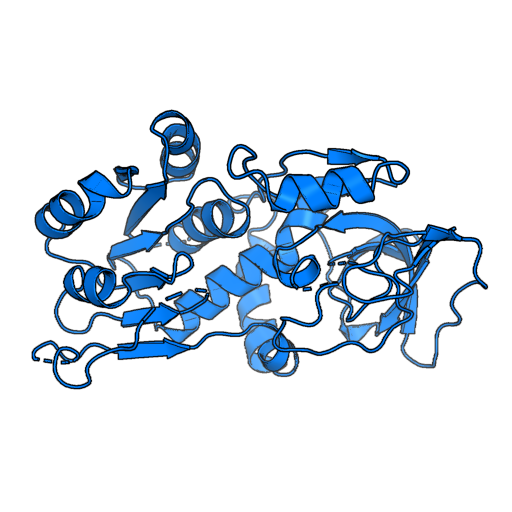 O 1
ATOM 738 N N . GLU A 1 102 ? 48.911 14.848 43.802 1.00 20.48 102 GLU A N 1
ATOM 739 C CA . GLU A 1 102 ? 47.694 14.211 44.301 1.00 22.07 102 GLU A CA 1
ATOM 740 C C . GLU A 1 102 ? 46.618 15.222 44.673 1.00 21.63 102 GLU A C 1
ATOM 741 O O . GLU A 1 102 ? 45.456 15.058 44.299 1.00 19.81 102 GLU A O 1
ATOM 747 N N . GLU A 1 103 ? 46.997 16.260 45.415 1.00 20.44 103 GLU A N 1
ATOM 748 C CA . GLU A 1 103 ? 46.030 17.271 45.821 1.00 20.32 103 GLU A CA 1
ATOM 749 C C . GLU A 1 103 ? 45.498 18.003 44.587 1.00 19.92 103 GLU A C 1
ATOM 750 O O . GLU A 1 103 ? 44.315 18.349 44.520 1.00 18.88 103 GLU A O 1
ATOM 756 N N . ALA A 1 104 ? 46.374 18.241 43.613 1.00 16.47 104 ALA A N 1
ATOM 757 C CA . ALA A 1 104 ? 45.967 18.914 42.378 1.00 18.75 104 ALA A CA 1
ATOM 758 C C . ALA A 1 104 ? 44.956 18.067 41.603 1.00 17.88 104 ALA A C 1
ATOM 759 O O . ALA A 1 104 ? 44.013 18.595 41.015 1.00 21.38 104 ALA A O 1
ATOM 761 N N . ALA A 1 105 ? 45.143 16.752 41.610 1.00 17.50 105 ALA A N 1
ATOM 762 C CA . ALA A 1 105 ? 44.238 15.849 40.895 1.00 17.33 105 ALA A CA 1
ATOM 763 C C . ALA A 1 105 ? 42.839 15.792 41.507 1.00 17.57 105 ALA A C 1
ATOM 764 O O . ALA A 1 105 ? 41.877 15.402 40.844 1.00 18.52 105 ALA A O 1
ATOM 766 N N . ALA A 1 106 ? 42.726 16.187 42.769 1.00 17.67 106 ALA A N 1
ATOM 767 C CA . ALA A 1 106 ? 41.448 16.158 43.470 1.00 18.37 106 ALA A CA 1
ATOM 768 C C . ALA A 1 106 ? 40.734 17.504 43.426 1.00 18.70 106 ALA A C 1
ATOM 769 O O . ALA A 1 106 ? 39.702 17.684 44.078 1.00 18.37 106 ALA A O 1
ATOM 771 N N . PHE A 1 107 ? 41.263 18.438 42.646 1.00 18.35 107 PHE A N 1
ATOM 772 C CA . PHE A 1 107 ? 40.681 19.771 42.572 1.00 19.53 107 PHE A CA 1
ATOM 773 C C . PHE A 1 107 ? 39.682 20.145 41.464 1.00 19.61 107 PHE A C 1
ATOM 774 O O . PHE A 1 107 ? 38.553 20.540 41.758 1.00 20.50 107 PHE A O 1
ATOM 782 N N . PRO A 1 108 ? 40.078 20.029 40.185 1.00 20.20 108 PRO A N 1
ATOM 783 C CA . PRO A 1 108 ? 39.210 20.384 39.048 1.00 20.57 108 PRO A CA 1
ATOM 784 C C . PRO A 1 108 ? 37.715 20.090 39.121 1.00 20.02 108 PRO A C 1
ATOM 785 O O . PRO A 1 108 ? 36.889 21.001 39.256 1.00 19.75 108 PRO A O 1
ATOM 789 N N . VAL A 1 109 ? 37.353 18.823 39.008 1.00 20.84 109 VAL A N 1
ATOM 790 C CA . VAL A 1 109 ? 35.940 18.457 39.028 1.00 20.29 109 VAL A CA 1
ATOM 791 C C . VAL A 1 109 ? 35.172 18.867 40.283 1.00 18.21 109 VAL A C 1
ATOM 792 O O . VAL A 1 109 ? 34.144 19.532 40.187 1.00 19.53 109 VAL A O 1
ATOM 796 N N . SER A 1 110 ? 35.671 18.485 41.453 1.00 16.38 110 SER A N 1
ATOM 797 C CA . SER A 1 110 ? 34.982 18.785 42.712 1.00 17.79 110 SER A CA 1
ATOM 798 C C . SER A 1 110 ? 34.758 20.269 42.980 1.00 18.74 110 SER A C 1
ATOM 799 O O . SER A 1 110 ? 33.628 20.704 43.222 1.00 19.35 110 SER A O 1
ATOM 802 N N . PHE A 1 111 ? 35.829 21.052 42.936 1.00 14.97 111 PHE A N 1
ATOM 803 C CA . PHE A 1 111 ? 35.714 22.474 43.212 1.00 16.36 111 PHE A CA 1
ATOM 804 C C . PHE A 1 111 ? 34.962 23.271 42.164 1.00 17.47 111 PHE A C 1
ATOM 805 O O . PHE A 1 111 ? 34.225 24.204 42.504 1.00 20.74 111 PHE A O 1
ATOM 813 N N . LEU A 1 112 ? 35.134 22.920 40.897 1.00 16.40 112 LEU A N 1
ATOM 814 C CA . LEU A 1 112 ? 34.414 23.620 39.845 1.00 16.66 112 LEU A CA 1
ATOM 815 C C . LEU A 1 112 ? 32.929 23.301 39.977 1.00 17.04 112 LEU A C 1
ATOM 816 O O . LEU A 1 112 ? 32.075 24.174 39.807 1.00 16.67 112 LEU A O 1
ATOM 821 N N . THR A 1 113 ? 32.627 22.047 40.296 1.00 18.40 113 THR A N 1
ATOM 822 C CA . THR A 1 113 ? 31.244 21.615 40.473 1.00 18.59 113 THR A CA 1
ATOM 823 C C . THR A 1 113 ? 30.578 22.328 41.644 1.00 19.14 113 THR A C 1
ATOM 824 O O . THR A 1 113 ? 29.449 22.807 41.530 1.00 21.71 113 THR A O 1
ATOM 828 N N . ALA A 1 114 ? 31.277 22.394 42.772 1.00 17.41 114 ALA A N 1
ATOM 829 C CA . ALA A 1 114 ? 30.728 23.041 43.957 1.00 19.06 114 ALA A CA 1
ATOM 830 C C . ALA A 1 114 ? 30.500 24.530 43.739 1.00 18.08 114 ALA A C 1
ATOM 831 O O . ALA A 1 114 ? 29.431 25.054 44.047 1.00 18.01 114 ALA A O 1
ATOM 833 N N . TYR A 1 115 ? 31.511 25.214 43.222 1.00 17.11 115 TYR A N 1
ATOM 834 C CA . TYR A 1 115 ? 31.400 26.647 42.992 1.00 17.53 115 TYR A CA 1
ATOM 835 C C . TYR A 1 115 ? 30.338 26.989 41.951 1.00 18.04 115 TYR A C 1
ATOM 836 O O . TYR A 1 115 ? 29.479 27.838 42.193 1.00 16.78 115 TYR A O 1
ATOM 845 N N . LEU A 1 116 ? 30.388 26.332 40.795 1.00 17.58 116 LEU A N 1
ATOM 846 C CA . LEU A 1 116 ? 29.412 26.620 39.748 1.00 19.02 116 LEU A CA 1
ATOM 847 C C . LEU A 1 116 ? 27.995 26.244 40.171 1.00 20.25 116 LEU A C 1
ATOM 848 O O . LEU A 1 116 ? 27.019 26.851 39.721 1.00 20.83 116 LEU A O 1
ATOM 853 N N . ALA A 1 117 ? 27.879 25.247 41.038 1.00 21.40 117 ALA A N 1
ATOM 854 C CA . ALA A 1 117 ? 26.565 24.830 41.510 1.00 23.00 117 ALA A CA 1
ATOM 855 C C . ALA A 1 117 ? 26.014 25.919 42.436 1.00 23.37 117 ALA A C 1
ATOM 856 O O . ALA A 1 117 ? 24.866 26.346 42.298 1.00 23.43 117 ALA A O 1
ATOM 858 N N . LEU A 1 118 ? 26.839 26.373 43.375 1.00 21.74 118 LEU A N 1
ATOM 859 C CA . LEU A 1 118 ? 26.410 27.411 44.304 1.00 21.23 118 LEU A CA 1
ATOM 860 C C . LEU A 1 118 ? 26.229 28.735 43.566 1.00 21.56 118 LEU A C 1
ATOM 861 O O . LEU A 1 118 ? 25.251 29.466 43.796 1.00 18.69 118 LEU A O 1
ATOM 866 N N . LYS A 1 119 ? 27.161 29.042 42.668 1.00 21.61 119 LYS A N 1
ATOM 867 C CA . LYS A 1 119 ? 27.079 30.284 41.911 1.00 23.71 119 LYS A CA 1
ATOM 868 C C . LYS A 1 119 ? 25.773 30.317 41.121 1.00 24.60 119 LYS A C 1
ATOM 869 O O . LYS A 1 119 ? 25.112 31.349 41.059 1.00 26.55 119 LYS A O 1
ATOM 871 N N . ARG A 1 120 ? 25.386 29.190 40.531 1.00 24.98 120 ARG A N 1
ATOM 872 C CA . ARG A 1 120 ? 24.145 29.170 39.764 1.00 26.60 120 ARG A CA 1
ATOM 873 C C . ARG A 1 120 ? 22.897 29.282 40.635 1.00 24.71 120 ARG A C 1
ATOM 874 O O . ARG A 1 120 ? 21.876 29.807 40.190 1.00 25.00 120 ARG A O 1
ATOM 882 N N . ALA A 1 121 ? 22.961 28.770 41.860 1.00 23.87 121 ALA A N 1
ATOM 883 C CA . ALA A 1 121 ? 21.817 28.865 42.764 1.00 22.65 121 ALA A CA 1
ATOM 884 C C . ALA A 1 121 ? 21.859 30.224 43.472 1.00 23.56 121 ALA A C 1
ATOM 885 O O . ALA A 1 121 ? 21.133 30.462 44.437 1.00 24.73 121 ALA A O 1
ATOM 887 N N . GLN A 1 122 ? 22.719 31.112 42.980 1.00 25.40 122 GLN A N 1
ATOM 888 C CA . GLN A 1 122 ? 22.870 32.447 43.550 1.00 26.64 122 GLN A CA 1
ATOM 889 C C . GLN A 1 122 ? 23.017 32.431 45.077 1.00 26.76 122 GLN A C 1
ATOM 890 O O . GLN A 1 122 ? 22.304 33.139 45.789 1.00 27.11 122 GLN A O 1
ATOM 896 N N . ALA A 1 123 ? 23.945 31.619 45.578 1.00 26.91 123 ALA A N 1
ATOM 897 C CA . ALA A 1 123 ? 24.181 31.534 47.014 1.00 25.87 123 ALA A CA 1
ATOM 898 C C . ALA A 1 123 ? 24.712 32.884 47.491 1.00 27.81 123 ALA A C 1
ATOM 899 O O . ALA A 1 123 ? 25.671 33.416 46.935 1.00 28.48 123 ALA A O 1
ATOM 901 N N . ARG A 1 124 ? 24.093 33.434 48.524 1.00 28.44 124 ARG A N 1
ATOM 902 C CA . ARG A 1 124 ? 24.508 34.726 49.051 1.00 29.30 124 ARG A CA 1
ATOM 903 C C . ARG A 1 124 ? 25.110 34.551 50.452 1.00 27.82 124 ARG A C 1
ATOM 904 O O . ARG A 1 124 ? 24.754 33.615 51.177 1.00 25.89 124 ARG A O 1
ATOM 912 N N . PRO A 1 125 ? 26.038 35.445 50.848 1.00 26.22 125 PRO A N 1
ATOM 913 C CA . PRO A 1 125 ? 26.667 35.360 52.173 1.00 24.67 125 PRO A CA 1
ATOM 914 C C . PRO A 1 125 ? 25.624 35.186 53.281 1.00 24.65 125 PRO A C 1
ATOM 915 O O . PRO A 1 125 ? 24.577 35.831 53.261 1.00 24.88 125 PRO A O 1
ATOM 919 N N . GLY A 1 126 ? 25.906 34.310 54.241 1.00 23.98 126 GLY A N 1
ATOM 920 C CA . GLY A 1 126 ? 24.969 34.087 55.329 1.00 23.10 126 GLY A CA 1
ATOM 921 C C . GLY A 1 126 ? 23.880 33.057 55.048 1.00 23.44 126 GLY A C 1
ATOM 922 O O . GLY A 1 126 ? 23.171 32.647 55.964 1.00 22.85 126 GLY A O 1
ATOM 923 N N . GLU A 1 127 ? 23.727 32.630 53.798 1.00 22.61 127 GLU A N 1
ATOM 924 C CA . GLU A 1 127 ? 22.703 31.635 53.491 1.00 22.61 127 GLU A CA 1
ATOM 925 C C . GLU A 1 127 ? 23.062 30.240 54.022 1.00 22.88 127 GLU A C 1
ATOM 926 O O . GLU A 1 127 ? 24.245 29.879 54.146 1.00 21.77 127 GLU A O 1
ATOM 932 N N . LYS A 1 128 ? 22.024 29.468 54.337 1.00 20.98 128 LYS A N 1
ATOM 933 C CA . LYS A 1 128 ? 22.158 28.120 54.884 1.00 19.72 128 LYS A CA 1
ATOM 934 C C . LYS A 1 128 ? 22.169 27.056 53.785 1.00 21.28 128 LYS A C 1
ATOM 935 O O . LYS A 1 128 ? 21.226 26.956 52.996 1.00 17.68 128 LYS A O 1
ATOM 941 N N . VAL A 1 129 ? 23.228 26.244 53.749 1.00 20.45 129 VAL A N 1
ATOM 942 C CA . VAL A 1 129 ? 23.347 25.220 52.719 1.00 19.57 129 VAL A CA 1
ATOM 943 C C . VAL A 1 129 ? 23.621 23.823 53.260 1.00 21.06 129 VAL A C 1
ATOM 944 O O . VAL A 1 129 ? 24.468 23.626 54.132 1.00 22.39 129 VAL A O 1
ATOM 948 N N . LEU A 1 130 ? 22.890 22.852 52.734 1.00 21.59 130 LEU A N 1
ATOM 949 C CA . LEU A 1 130 ? 23.066 21.468 53.142 1.00 23.44 130 LEU A CA 1
ATOM 950 C C . LEU A 1 130 ? 23.990 20.782 52.137 1.00 23.40 130 LEU A C 1
ATOM 951 O O . LEU A 1 130 ? 23.758 20.844 50.927 1.00 24.55 130 LEU A O 1
ATOM 956 N N . VAL A 1 131 ? 25.051 20.158 52.637 1.00 20.94 131 VAL A N 1
ATOM 957 C CA . VAL A 1 131 ? 25.991 19.435 51.786 1.00 20.64 131 VAL A CA 1
ATOM 958 C C . VAL A 1 131 ? 25.910 17.959 52.163 1.00 22.50 131 VAL A C 1
ATOM 959 O O . VAL A 1 131 ? 26.120 17.602 53.324 1.00 21.72 131 VAL A O 1
ATOM 963 N N . GLN A 1 132 ? 25.604 17.106 51.189 1.00 21.61 132 GLN A N 1
ATOM 964 C CA . GLN A 1 132 ? 25.486 15.679 51.455 1.00 23.10 132 GLN A CA 1
ATOM 965 C C . GLN A 1 132 ? 26.794 14.964 51.151 1.00 22.75 132 GLN A C 1
ATOM 966 O O . GLN A 1 132 ? 27.716 15.566 50.594 1.00 21.70 132 GLN A O 1
ATOM 972 N N . ALA A 1 133 ? 26.877 13.685 51.518 1.00 21.67 133 ALA A N 1
ATOM 973 C CA . ALA A 1 133 ? 28.096 12.912 51.293 1.00 20.46 133 ALA A CA 1
ATOM 974 C C . ALA A 1 133 ? 29.251 13.866 51.583 1.00 19.90 133 ALA A C 1
ATOM 975 O O . ALA A 1 133 ? 30.243 13.919 50.845 1.00 19.54 133 ALA A O 1
ATOM 977 N N . ALA A 1 134 ? 29.105 14.612 52.676 1.00 18.50 134 ALA A N 1
ATOM 978 C CA . ALA A 1 134 ? 30.071 15.633 53.084 1.00 19.87 134 ALA A CA 1
ATOM 979 C C . ALA A 1 134 ? 31.501 15.193 53.385 1.00 20.47 134 ALA A C 1
ATOM 980 O O . ALA A 1 134 ? 32.363 16.036 53.631 1.00 20.52 134 ALA A O 1
ATOM 982 N N . ALA A 1 135 ? 31.763 13.890 53.376 1.00 19.77 135 ALA A N 1
ATOM 983 C CA . ALA A 1 135 ? 33.114 13.401 53.642 1.00 19.99 135 ALA A CA 1
ATOM 984 C C . ALA A 1 135 ? 33.736 12.876 52.351 1.00 20.66 135 ALA A C 1
ATOM 985 O O . ALA A 1 135 ? 34.832 12.323 52.362 1.00 20.49 135 ALA A O 1
ATOM 987 N N . GLY A 1 136 ? 33.023 13.053 51.238 1.00 21.91 136 GLY A N 1
ATOM 988 C CA . GLY A 1 136 ? 33.515 12.594 49.951 1.00 19.66 136 GLY A CA 1
ATOM 989 C C . GLY A 1 136 ? 34.270 13.671 49.192 1.00 21.02 136 GLY A C 1
ATOM 990 O O . GLY A 1 136 ? 34.506 14.771 49.714 1.00 17.93 136 GLY A O 1
ATOM 991 N N . ALA A 1 137 ? 34.646 13.358 47.952 1.00 19.62 137 ALA A N 1
ATOM 992 C CA . ALA A 1 137 ? 35.386 14.296 47.121 1.00 20.65 137 ALA A CA 1
ATOM 993 C C . ALA A 1 137 ? 34.612 15.588 46.909 1.00 21.05 137 ALA A C 1
ATOM 994 O O . ALA A 1 137 ? 35.100 16.670 47.239 1.00 22.51 137 ALA A O 1
ATOM 996 N N . LEU A 1 138 ? 33.405 15.480 46.364 1.00 20.40 138 LEU A N 1
ATOM 997 C CA . LEU A 1 138 ? 32.587 16.661 46.110 1.00 21.14 138 LEU A CA 1
ATOM 998 C C . LEU A 1 138 ? 32.214 17.346 47.428 1.00 20.68 138 LEU A C 1
ATOM 999 O O . LEU A 1 138 ? 32.317 18.568 47.563 1.00 20.47 138 LEU A O 1
ATOM 1004 N N . GLY A 1 139 ? 31.787 16.543 48.396 1.00 20.21 139 GLY A N 1
ATOM 1005 C CA . GLY A 1 139 ? 31.383 17.069 49.691 1.00 19.33 139 GLY A CA 1
ATOM 1006 C C . GLY A 1 139 ? 32.407 17.938 50.393 1.00 19.16 139 GLY A C 1
ATOM 1007 O O . GLY A 1 139 ? 32.111 19.079 50.763 1.00 19.18 139 GLY A O 1
ATOM 1008 N N . THR A 1 140 ? 33.609 17.405 50.591 1.00 18.03 140 THR A N 1
ATOM 1009 C CA . THR A 1 140 ? 34.664 18.161 51.256 1.00 17.79 140 THR A CA 1
ATOM 1010 C C . THR A 1 140 ? 34.958 19.436 50.491 1.00 18.59 140 THR A C 1
ATOM 1011 O O . THR A 1 140 ? 35.234 20.479 51.089 1.00 18.82 140 THR A O 1
ATOM 1015 N N . ALA A 1 141 ? 34.909 19.350 49.165 1.00 18.20 141 ALA A N 1
ATOM 1016 C CA . ALA A 1 141 ? 35.144 20.519 48.326 1.00 17.15 141 ALA A CA 1
ATOM 1017 C C . ALA A 1 141 ? 34.000 21.507 48.525 1.00 17.33 141 ALA A C 1
ATOM 1018 O O . ALA A 1 141 ? 34.220 22.707 48.637 1.00 17.81 141 ALA A O 1
ATOM 1020 N N . ALA A 1 142 ? 32.773 20.994 48.570 1.00 18.19 142 ALA A N 1
ATOM 1021 C CA . ALA A 1 142 ? 31.598 21.847 48.734 1.00 18.16 142 ALA A CA 1
ATOM 1022 C C . ALA A 1 142 ? 31.626 22.632 50.033 1.00 18.36 142 ALA A C 1
ATOM 1023 O O . ALA A 1 142 ? 31.319 23.828 50.051 1.00 18.55 142 ALA A O 1
ATOM 1025 N N . VAL A 1 143 ? 31.989 21.963 51.123 1.00 19.13 143 VAL A N 1
ATOM 1026 C CA . VAL A 1 143 ? 32.041 22.625 52.420 1.00 18.05 143 VAL A CA 1
ATOM 1027 C C . VAL A 1 143 ? 33.038 23.777 52.395 1.00 18.60 143 VAL A C 1
ATOM 1028 O O . VAL A 1 143 ? 32.736 24.883 52.852 1.00 17.83 143 VAL A O 1
ATOM 1032 N N . GLN A 1 144 ? 34.224 23.520 51.855 1.00 17.39 144 GLN A N 1
ATOM 1033 C CA . GLN A 1 144 ? 35.256 24.546 51.787 1.00 17.19 144 GLN A CA 1
ATOM 1034 C C . GLN A 1 144 ? 34.847 25.717 50.902 1.00 18.88 144 GLN A C 1
ATOM 1035 O O . GLN A 1 144 ? 35.058 26.875 51.259 1.00 17.15 144 GLN A O 1
ATOM 1041 N N . VAL A 1 145 ? 34.271 25.417 49.739 1.00 17.30 145 VAL A N 1
ATOM 1042 C CA . VAL A 1 145 ? 33.859 26.471 48.823 1.00 18.10 145 VAL A CA 1
ATOM 1043 C C . VAL A 1 145 ? 32.720 27.299 49.413 1.00 18.55 145 VAL A C 1
ATOM 1044 O O . VAL A 1 145 ? 32.747 28.529 49.357 1.00 18.17 145 VAL A O 1
ATOM 1048 N N . ALA A 1 146 ? 31.729 26.626 49.990 1.00 18.23 146 ALA A N 1
ATOM 1049 C CA . ALA A 1 146 ? 30.605 27.317 50.598 1.00 19.41 146 ALA A CA 1
ATOM 1050 C C . ALA A 1 146 ? 31.120 28.236 51.697 1.00 20.15 146 ALA A C 1
ATOM 1051 O O . ALA A 1 146 ? 30.655 29.368 51.837 1.00 20.97 146 ALA A O 1
ATOM 1053 N N . ARG A 1 147 ? 32.081 27.752 52.479 1.00 21.42 147 ARG A N 1
ATOM 1054 C CA . ARG A 1 147 ? 32.654 28.558 53.560 1.00 23.57 147 ARG A CA 1
ATOM 1055 C C . ARG A 1 147 ? 33.313 29.819 53.011 1.00 22.63 147 ARG A C 1
ATOM 1056 O O . ARG A 1 147 ? 33.101 30.915 53.534 1.00 21.44 147 ARG A O 1
ATOM 1064 N N . ALA A 1 148 ? 34.115 29.656 51.960 1.00 20.49 148 ALA A N 1
ATOM 1065 C CA . ALA A 1 148 ? 34.806 30.780 51.334 1.00 20.21 148 ALA A CA 1
ATOM 1066 C C . ALA A 1 148 ? 33.815 31.780 50.748 1.00 20.98 148 ALA A C 1
ATOM 1067 O O . ALA A 1 148 ? 34.145 32.951 50.550 1.00 19.86 148 ALA A O 1
ATOM 1077 N N . GLY A 1 150 ? 31.183 32.504 52.250 1.00 23.21 150 GLY A N 1
ATOM 1078 C CA . GLY A 1 150 ? 30.513 33.057 53.417 1.00 21.24 150 GLY A CA 1
ATOM 1079 C C . GLY A 1 150 ? 29.203 32.388 53.785 1.00 22.52 150 GLY A C 1
ATOM 1080 O O . GLY A 1 150 ? 28.373 32.979 54.480 1.00 22.14 150 GLY A O 1
ATOM 1081 N N . LEU A 1 151 ? 29.013 31.147 53.346 1.00 21.29 151 LEU A N 1
ATOM 1082 C CA . LEU A 1 151 ? 27.773 30.437 53.640 1.00 20.99 151 LEU A CA 1
ATOM 1083 C C . LEU A 1 151 ? 27.823 29.648 54.949 1.00 20.91 151 LEU A C 1
ATOM 1084 O O . LEU A 1 151 ? 28.897 29.306 55.446 1.00 21.61 151 LEU A O 1
ATOM 1089 N N . ARG A 1 152 ? 26.645 29.371 55.499 1.00 20.03 152 ARG A N 1
ATOM 1090 C CA . ARG A 1 152 ? 26.515 28.589 56.723 1.00 19.58 152 ARG A CA 1
ATOM 1091 C C . ARG A 1 152 ? 26.281 27.167 56.233 1.00 19.49 152 ARG A C 1
ATOM 1092 O O . ARG A 1 152 ? 25.289 26.903 55.551 1.00 21.16 152 ARG A O 1
ATOM 1100 N N . VAL A 1 153 ? 27.184 26.256 56.583 1.00 18.16 153 VAL A N 1
ATOM 1101 C CA . VAL A 1 153 ? 27.102 24.875 56.109 1.00 17.75 153 VAL A CA 1
ATOM 1102 C C . VAL A 1 153 ? 26.620 23.814 57.087 1.00 18.70 153 VAL A C 1
ATOM 1103 O O . VAL A 1 153 ? 27.102 23.724 58.217 1.00 19.07 153 VAL A O 1
ATOM 1107 N N . LEU A 1 154 ? 25.682 22.995 56.622 1.00 18.12 154 LEU A N 1
ATOM 1108 C CA . LEU A 1 154 ? 25.139 21.887 57.409 1.00 19.43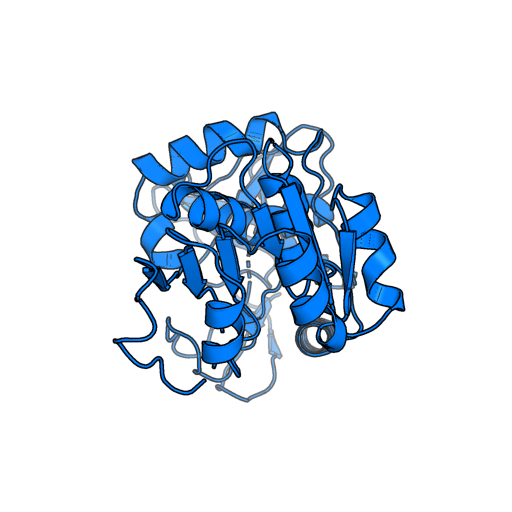 154 LEU A CA 1
ATOM 1109 C C . LEU A 1 154 ? 25.606 20.677 56.617 1.00 18.36 154 LEU A C 1
ATOM 1110 O O . LEU A 1 154 ? 25.125 20.446 55.508 1.00 19.11 154 LEU A O 1
ATOM 1115 N N . ALA A 1 155 ? 26.549 19.921 57.169 1.00 18.25 155 ALA A N 1
ATOM 1116 C CA . ALA A 1 155 ? 27.083 18.751 56.478 1.00 17.71 155 ALA A CA 1
ATOM 1117 C C . ALA A 1 155 ? 26.372 17.493 56.924 1.00 18.27 155 ALA A C 1
ATOM 1118 O O . ALA A 1 155 ? 25.999 17.360 58.087 1.00 20.04 155 ALA A O 1
ATOM 1120 N N . ALA A 1 156 ? 26.182 16.566 55.996 1.00 18.66 156 ALA A N 1
ATOM 1121 C CA . ALA A 1 156 ? 25.527 15.314 56.327 1.00 18.58 156 ALA A CA 1
ATOM 1122 C C . ALA A 1 156 ? 26.280 14.156 55.688 1.00 19.19 156 ALA A C 1
ATOM 1123 O O . ALA A 1 156 ? 26.870 14.306 54.620 1.00 18.43 156 ALA A O 1
ATOM 1125 N N . ALA A 1 157 ? 26.282 13.014 56.368 1.00 20.01 157 ALA A N 1
ATOM 1126 C CA . ALA A 1 157 ? 26.937 11.806 55.875 1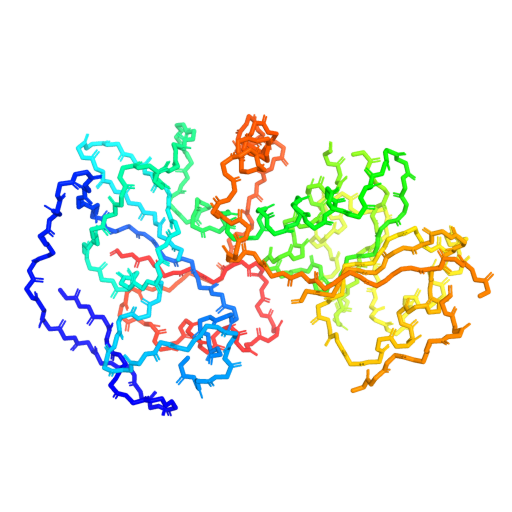.00 20.70 157 ALA A CA 1
ATOM 1127 C C . ALA A 1 157 ? 26.175 10.603 56.430 1.00 22.63 157 ALA A C 1
ATOM 1128 O O . ALA A 1 157 ? 25.265 10.763 57.246 1.00 22.51 157 ALA A O 1
ATOM 1130 N N . S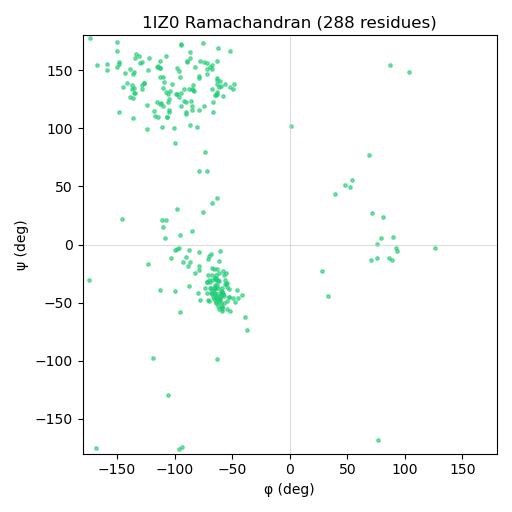ER A 1 158 ? 26.550 9.402 56.005 1.00 24.80 158 SER A N 1
ATOM 1131 C CA . SER A 1 158 ? 25.862 8.193 56.451 1.00 29.77 158 SER A CA 1
ATOM 1132 C C . SER A 1 158 ? 26.254 7.669 57.834 1.00 31.05 158 SER A C 1
ATOM 1133 O O . SER A 1 158 ? 25.398 7.263 58.616 1.00 32.92 158 SER A O 1
ATOM 1136 N N . ARG A 1 159 ? 27.546 7.685 58.130 1.00 33.26 159 ARG A N 1
ATOM 1137 C CA . ARG A 1 159 ? 28.059 7.157 59.388 1.00 34.42 159 ARG A CA 1
ATOM 1138 C C . ARG A 1 159 ? 28.621 8.257 60.285 1.00 33.17 159 ARG A C 1
ATOM 1139 O O . ARG A 1 159 ? 29.216 9.219 59.804 1.00 30.88 159 ARG A O 1
ATOM 1147 N N . PRO A 1 160 ? 28.434 8.127 61.608 1.00 32.82 160 PRO A N 1
ATOM 1148 C CA . PRO A 1 160 ? 28.945 9.128 62.547 1.00 31.86 160 PRO A CA 1
ATOM 1149 C C . PRO A 1 160 ? 30.448 9.349 62.361 1.00 31.44 160 PRO A C 1
ATOM 1150 O O . PRO A 1 160 ? 30.938 10.458 62.535 1.00 29.99 160 PRO A O 1
ATOM 1154 N N . GLU A 1 161 ? 31.173 8.294 61.994 1.00 30.58 161 GLU A N 1
ATOM 1155 C CA . GLU A 1 161 ? 32.618 8.400 61.801 1.00 32.24 161 GLU A CA 1
ATOM 1156 C C . GLU A 1 161 ? 33.015 9.249 60.590 1.00 31.05 161 GLU A C 1
ATOM 1157 O O . GLU A 1 161 ? 34.193 9.545 60.399 1.00 31.90 161 GLU A O 1
ATOM 1163 N N . LYS A 1 162 ? 32.044 9.639 59.770 1.00 29.56 162 LYS A N 1
ATOM 1164 C CA . LYS A 1 162 ? 32.338 10.460 58.593 1.00 29.02 162 LYS A CA 1
ATOM 1165 C C . LYS A 1 162 ? 32.082 11.946 58.832 1.00 27.22 162 LYS A C 1
ATOM 1166 O O . LYS A 1 162 ? 32.365 12.780 57.970 1.00 27.87 162 LYS A O 1
ATOM 1172 N N . LEU A 1 163 ? 31.565 12.274 60.009 1.00 24.39 163 LEU A N 1
ATOM 1173 C CA . LEU A 1 163 ? 31.219 13.649 60.336 1.00 22.89 163 LEU A CA 1
ATOM 1174 C C . LEU A 1 163 ? 32.341 14.563 60.827 1.00 23.54 163 LEU A C 1
ATOM 1175 O O . LEU A 1 163 ? 32.246 15.780 60.687 1.00 23.71 163 LEU A O 1
ATOM 1180 N N . ALA A 1 164 ? 33.396 13.990 61.402 1.00 23.36 164 ALA A N 1
ATOM 1181 C CA . ALA A 1 164 ? 34.506 14.792 61.910 1.00 20.52 164 ALA A CA 1
ATOM 1182 C C . ALA A 1 164 ? 35.190 15.660 60.841 1.00 20.66 164 ALA A C 1
ATOM 1183 O O . ALA A 1 164 ? 35.513 16.822 61.089 1.00 20.83 164 ALA A O 1
ATOM 1185 N N . LEU A 1 165 ? 35.399 15.110 59.652 1.00 21.42 165 LEU A N 1
ATOM 1186 C CA . LEU A 1 165 ? 36.066 15.854 58.577 1.00 22.95 165 LEU A CA 1
ATOM 1187 C C . LEU A 1 165 ? 35.300 17.104 58.123 1.00 22.08 165 LEU A C 1
ATOM 1188 O O . LEU A 1 165 ? 35.861 18.205 58.065 1.00 21.21 165 LEU A O 1
ATOM 1193 N N . PRO A 1 166 ? 34.014 16.949 57.768 1.00 21.52 166 PRO A N 1
ATOM 1194 C CA . PRO A 1 166 ? 33.218 18.101 57.325 1.00 22.18 166 PRO A CA 1
ATOM 1195 C C . PRO A 1 166 ? 33.165 19.184 58.403 1.00 21.58 166 PRO A C 1
ATOM 1196 O O . PRO A 1 166 ? 33.237 20.378 58.112 1.00 21.31 166 PRO A O 1
ATOM 1200 N N . LEU A 1 167 ? 33.022 18.749 59.650 1.00 21.28 167 LEU A N 1
ATOM 1201 C CA . LEU A 1 167 ? 32.958 19.662 60.788 1.00 21.49 167 LEU A CA 1
ATOM 1202 C C . LEU A 1 167 ? 34.295 20.409 60.846 1.00 20.46 167 LEU A C 1
ATOM 1203 O O . LEU A 1 167 ? 34.343 21.627 61.034 1.00 20.46 167 LEU A O 1
ATOM 1208 N N . ALA A 1 168 ? 35.384 19.677 60.648 1.00 19.17 168 ALA A N 1
ATOM 1209 C CA . ALA A 1 168 ? 36.711 20.280 60.672 1.00 17.75 168 ALA A CA 1
ATOM 1210 C C . ALA A 1 168 ? 36.898 21.269 59.525 1.00 19.93 168 ALA A C 1
ATOM 1211 O O . ALA A 1 168 ? 37.569 22.300 59.679 1.00 20.05 168 ALA A O 1
ATOM 1213 N N . LEU A 1 169 ? 36.300 20.967 58.375 1.00 19.31 169 LEU A N 1
ATOM 1214 C CA . LEU A 1 169 ? 36.430 21.842 57.218 1.00 20.21 169 LEU A CA 1
ATOM 1215 C C . LEU A 1 169 ? 35.685 23.170 57.353 1.00 21.06 169 LEU A C 1
ATOM 1216 O O . LEU A 1 169 ? 35.854 24.064 56.519 1.00 21.12 169 LEU A O 1
ATOM 1221 N N . GLY A 1 170 ? 34.860 23.297 58.391 1.00 21.87 170 GLY A N 1
ATOM 1222 C CA . GLY A 1 170 ? 34.128 24.536 58.594 1.00 22.10 170 GLY A CA 1
ATOM 1223 C C . GLY A 1 170 ? 32.614 24.435 58.734 1.00 23.40 170 GLY A C 1
ATOM 1224 O O . GLY A 1 170 ? 31.949 25.451 58.955 1.00 23.93 170 GLY A O 1
ATOM 1225 N N . ALA A 1 171 ? 32.050 23.239 58.606 1.00 21.57 171 ALA A N 1
ATOM 1226 C CA . ALA A 1 171 ? 30.598 23.103 58.730 1.00 21.50 171 ALA A CA 1
ATOM 1227 C C . ALA A 1 171 ? 30.137 23.561 60.113 1.00 20.87 171 ALA A C 1
ATOM 1228 O O . ALA A 1 171 ? 30.805 23.290 61.107 1.00 19.87 171 ALA A O 1
ATOM 1230 N N . GLU A 1 172 ? 28.999 24.253 60.163 1.00 21.34 172 GLU A N 1
ATOM 1231 C CA . GLU A 1 172 ? 28.424 24.755 61.418 1.00 21.88 172 GLU A CA 1
ATOM 1232 C C . GLU A 1 172 ? 27.948 23.564 62.250 1.00 21.52 172 GLU A C 1
ATOM 1233 O O . GLU A 1 172 ? 28.061 23.556 63.477 1.00 24.55 172 GLU A O 1
ATOM 1239 N N . GLU A 1 173 ? 27.412 22.557 61.574 1.00 20.13 173 GLU A N 1
ATOM 1240 C CA . GLU A 1 173 ? 26.966 21.335 62.233 1.00 19.82 173 GLU A CA 1
ATOM 1241 C C . GLU A 1 173 ? 27.128 20.221 61.220 1.00 18.59 173 GLU A C 1
ATOM 1242 O O . GLU A 1 173 ? 27.091 20.472 60.013 1.00 19.57 173 GLU A O 1
ATOM 1248 N N . ALA A 1 174 ? 27.324 19.002 61.708 1.00 16.14 174 ALA A N 1
ATOM 1249 C CA . ALA A 1 174 ? 27.471 17.832 60.846 1.00 18.46 174 ALA A CA 1
ATOM 1250 C C . ALA A 1 174 ? 26.473 16.812 61.375 1.00 18.88 174 ALA A C 1
ATOM 1251 O O . ALA A 1 174 ? 26.345 16.653 62.587 1.00 21.75 174 ALA A O 1
ATOM 1253 N N . ALA A 1 175 ? 25.760 16.125 60.488 1.00 17.70 175 ALA A N 1
ATOM 1254 C CA . ALA A 1 175 ? 24.762 15.169 60.949 1.00 18.98 175 ALA A CA 1
ATOM 1255 C C . ALA A 1 175 ? 24.568 13.965 60.038 1.00 19.02 175 ALA A C 1
ATOM 1256 O O . ALA A 1 175 ? 24.877 14.015 58.853 1.00 20.82 175 ALA A O 1
ATOM 1258 N N . THR A 1 176 ? 24.056 12.873 60.600 1.00 19.13 176 THR A N 1
ATOM 1259 C CA . THR A 1 176 ? 23.800 11.684 59.804 1.00 20.08 176 THR A CA 1
ATOM 1260 C C . THR A 1 176 ? 22.512 11.978 59.045 1.00 21.17 176 THR A C 1
ATOM 1261 O O . THR A 1 176 ? 21.724 12.834 59.457 1.00 21.12 176 THR A O 1
ATOM 1265 N N . TYR A 1 177 ? 22.293 11.283 57.937 1.00 20.54 177 TYR A N 1
ATOM 1266 C CA . TYR A 1 177 ? 21.097 11.529 57.147 1.00 22.46 177 TYR A CA 1
ATOM 1267 C C . TYR A 1 177 ? 19.807 11.450 57.956 1.00 22.65 177 TYR A C 1
ATOM 1268 O O . TYR A 1 177 ? 18.892 12.246 57.756 1.00 24.62 177 TYR A O 1
ATOM 1277 N N . ALA A 1 178 ? 19.735 10.508 58.886 1.00 24.23 178 ALA A N 1
ATOM 1278 C CA . ALA A 1 178 ? 18.532 10.341 59.694 1.00 25.19 178 ALA A CA 1
ATOM 1279 C C . ALA A 1 178 ? 18.198 11.573 60.537 1.00 27.18 178 ALA A C 1
ATOM 1280 O O . ALA A 1 178 ? 17.022 11.851 60.802 1.00 28.67 178 ALA A O 1
ATOM 1282 N N . GLU A 1 179 ? 19.220 12.313 60.957 1.00 26.87 179 GLU A N 1
ATOM 1283 C CA . GLU A 1 179 ? 18.986 13.492 61.789 1.00 28.42 179 GLU A CA 1
ATOM 1284 C C . GLU A 1 179 ? 18.923 14.831 61.054 1.00 26.18 179 GLU A C 1
ATOM 1285 O O . GLU A 1 179 ? 18.652 15.859 61.669 1.00 26.11 179 GLU A O 1
ATOM 1291 N N . VAL A 1 180 ? 19.150 14.819 59.743 1.00 24.24 180 VAL A N 1
ATOM 1292 C CA . VAL A 1 180 ? 19.099 16.050 58.957 1.00 24.18 180 VAL A CA 1
ATOM 1293 C C . VAL A 1 180 ? 17.753 16.781 59.080 1.00 25.09 180 VAL A C 1
ATOM 1294 O O . VAL A 1 180 ? 17.714 18.009 59.223 1.00 24.53 180 VAL A O 1
ATOM 1298 N N . PRO A 1 181 ? 16.631 16.040 59.010 1.00 23.82 181 PRO A N 1
ATOM 1299 C CA . PRO A 1 181 ? 15.318 16.674 59.122 1.00 23.45 181 PRO A CA 1
ATOM 1300 C C . PRO A 1 181 ? 15.171 17.543 60.367 1.00 23.43 181 PRO A C 1
ATOM 1301 O O . PRO A 1 181 ? 14.661 18.660 60.295 1.00 24.32 181 PRO A O 1
ATOM 1305 N N . GLU A 1 182 ? 15.615 17.036 61.510 1.00 23.20 182 GLU A N 1
ATOM 1306 C CA . GLU A 1 182 ? 15.512 17.797 62.747 1.00 22.53 182 GLU A CA 1
ATOM 1307 C C . GLU A 1 182 ? 16.500 18.964 62.756 1.00 22.18 182 GLU A C 1
ATOM 1308 O O . GLU A 1 182 ? 16.220 20.014 63.332 1.00 21.41 182 GLU A O 1
ATOM 1310 N N . ARG A 1 183 ? 17.653 18.797 62.115 1.00 23.09 183 ARG A N 1
ATOM 1311 C CA . ARG A 1 183 ? 18.628 19.888 62.082 1.00 23.43 183 ARG A CA 1
ATOM 1312 C C . ARG A 1 183 ? 18.121 21.009 61.170 1.00 23.03 183 ARG A C 1
ATOM 1313 O O . ARG A 1 183 ? 18.219 22.195 61.505 1.00 23.04 183 ARG A O 1
ATOM 1321 N N . ALA A 1 184 ? 17.554 20.633 60.031 1.00 20.52 184 ALA A N 1
ATOM 1322 C CA . ALA A 1 184 ? 17.021 21.624 59.107 1.00 21.08 184 ALA A CA 1
ATOM 1323 C C . ALA A 1 184 ? 15.960 22.466 59.828 1.00 21.09 184 ALA A C 1
ATOM 1324 O O . ALA A 1 184 ? 15.913 23.685 59.683 1.00 21.66 184 ALA A O 1
ATOM 1326 N N . LYS A 1 185 ? 15.108 21.813 60.607 1.00 20.41 185 LYS A N 1
ATOM 1327 C CA . LYS A 1 185 ? 14.077 22.536 61.341 1.00 22.34 185 LYS A CA 1
ATOM 1328 C C . LYS A 1 185 ? 14.735 23.467 62.373 1.00 21.31 185 LYS A C 1
ATOM 1329 O O . LYS A 1 185 ? 14.324 24.619 62.551 1.00 20.00 185 LYS A O 1
ATOM 1331 N N . ALA A 1 186 ? 15.768 22.970 63.044 1.00 20.57 186 ALA A N 1
ATOM 1332 C CA . ALA A 1 186 ? 16.463 23.776 64.046 1.00 21.84 186 ALA A CA 1
ATOM 1333 C C . ALA A 1 186 ? 17.142 24.991 63.407 1.00 21.04 186 ALA A C 1
ATOM 1334 O O . ALA A 1 186 ? 17.354 26.011 64.060 1.00 22.10 186 ALA A O 1
ATOM 1336 N N . TRP A 1 187 ? 17.473 24.874 62.125 1.00 21.02 187 TRP A N 1
ATOM 1337 C CA . TRP A 1 187 ? 18.127 25.949 61.392 1.00 20.52 187 TRP A CA 1
ATOM 1338 C C . TRP A 1 187 ? 17.124 26.915 60.781 1.00 21.62 187 TRP A C 1
ATOM 1339 O O . TRP A 1 187 ? 17.512 27.936 60.194 1.00 20.18 187 TRP A O 1
ATOM 1350 N N . GLY A 1 188 ? 15.841 26.585 60.912 1.00 19.71 188 GLY A N 1
ATOM 1351 C CA . GLY A 1 188 ? 14.801 27.425 60.357 1.00 21.19 188 GLY A CA 1
ATOM 1352 C C . GLY A 1 188 ? 14.642 27.138 58.876 1.00 22.58 188 GLY A C 1
ATOM 1353 O O . GLY A 1 188 ? 14.147 27.974 58.116 1.00 22.54 188 GLY A O 1
ATOM 1354 N N . GLY A 1 189 ? 15.056 25.942 58.465 1.00 22.09 189 GLY A N 1
ATOM 1355 C CA . GLY A 1 189 ? 14.964 25.573 57.063 1.00 21.82 189 GLY A CA 1
ATOM 1356 C C . GLY A 1 189 ? 16.202 26.022 56.305 1.00 22.43 189 GLY A C 1
ATOM 1357 O O . GLY A 1 189 ? 16.872 26.987 56.692 1.00 21.15 189 GLY A O 1
ATOM 1358 N N . LEU A 1 190 ? 16.508 25.333 55.214 1.00 20.57 190 LEU A N 1
ATOM 1359 C CA . LEU A 1 190 ? 17.679 25.668 54.428 1.00 20.98 190 LEU A CA 1
ATOM 1360 C C . LEU A 1 190 ? 17.358 26.528 53.213 1.00 21.70 190 LEU A C 1
ATOM 1361 O O . LEU A 1 190 ? 16.250 26.477 52.669 1.00 21.22 190 LEU A O 1
ATOM 1366 N N . ASP A 1 191 ? 18.342 27.324 52.809 1.00 21.00 191 ASP A N 1
ATOM 1367 C CA . ASP A 1 191 ? 18.229 28.194 51.647 1.00 22.35 191 ASP A CA 1
ATOM 1368 C C . ASP A 1 191 ? 18.649 27.399 50.412 1.00 21.34 191 ASP A C 1
ATOM 1369 O O . ASP A 1 191 ? 18.087 27.567 49.330 1.00 22.83 191 ASP A O 1
ATOM 1374 N N . LEU A 1 192 ? 19.641 26.530 50.591 1.00 19.51 192 LEU A N 1
ATOM 1375 C CA . LEU A 1 192 ? 20.168 25.711 49.507 1.00 20.15 192 LEU A CA 1
ATOM 1376 C C . LEU A 1 192 ? 20.457 24.267 49.908 1.00 19.47 192 LEU A C 1
ATOM 1377 O O . LEU A 1 192 ? 20.787 23.968 51.057 1.00 19.56 192 LEU A O 1
ATOM 1382 N N . VAL A 1 193 ? 20.345 23.377 48.934 1.00 18.36 193 VAL A N 1
ATOM 1383 C CA . VAL A 1 193 ? 20.641 21.973 49.137 1.00 17.95 193 VAL A CA 1
ATOM 1384 C C . VAL A 1 193 ? 21.406 21.489 47.907 1.00 19.13 193 VAL A C 1
ATOM 1385 O O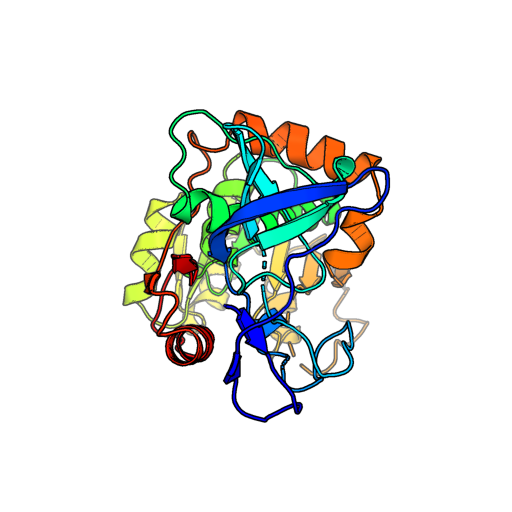 . VAL A 1 193 ? 20.969 21.715 46.777 1.00 18.00 193 VAL A O 1
ATOM 1389 N N . LEU A 1 194 ? 22.565 20.873 48.127 1.00 18.17 194 LEU A N 1
ATOM 1390 C CA . LEU A 1 194 ? 23.358 20.327 47.029 1.00 19.45 194 LEU A CA 1
ATOM 1391 C C . LEU A 1 194 ? 23.041 18.847 47.077 1.00 21.24 194 LEU A C 1
ATOM 1392 O O . LEU A 1 194 ? 23.567 18.117 47.912 1.00 18.53 194 LEU A O 1
ATOM 1397 N N . GLU A 1 195 ? 22.146 18.425 46.189 1.00 24.90 195 GLU A N 1
ATOM 1398 C CA . GLU A 1 195 ? 21.677 17.045 46.113 1.00 26.81 195 GLU A CA 1
ATOM 1399 C C . GLU A 1 195 ? 22.522 16.080 45.300 1.00 27.50 195 GLU A C 1
ATOM 1400 O O . GLU A 1 195 ? 22.628 16.232 44.083 1.00 26.69 195 GLU A O 1
ATOM 1406 N N . VAL A 1 196 ? 23.098 15.080 45.964 1.00 27.62 196 VAL A N 1
ATOM 1407 C CA . VAL A 1 196 ? 23.894 14.057 45.277 1.00 29.78 196 VAL A CA 1
ATOM 1408 C C . VAL A 1 196 ? 23.315 12.669 45.567 1.00 31.55 196 VAL A C 1
ATOM 1409 O O . VAL A 1 196 ? 23.609 11.707 44.867 1.00 32.69 196 VAL A O 1
ATOM 1413 N N . ARG A 1 197 ? 22.484 12.579 46.601 1.00 34.94 197 ARG A N 1
ATOM 1414 C CA . ARG A 1 197 ? 21.842 11.321 46.979 1.00 39.01 197 ARG A CA 1
ATOM 1415 C C . ARG A 1 197 ? 20.798 10.972 45.913 1.00 41.58 197 ARG A C 1
ATOM 1416 O O . ARG A 1 197 ? 20.742 9.838 45.429 1.00 42.08 197 ARG A O 1
ATOM 1424 N N . GLY A 1 198 ? 19.969 11.956 45.565 1.00 43.29 198 GLY A N 1
ATOM 1425 C CA . GLY A 1 198 ? 18.960 11.774 44.531 1.00 47.33 198 GLY A CA 1
ATOM 1426 C C . GLY A 1 198 ? 17.749 10.891 44.790 1.00 49.81 198 GLY A C 1
ATOM 1427 O O . GLY A 1 198 ? 16.785 10.928 44.019 1.00 50.65 198 GLY A O 1
ATOM 1428 N N . LYS A 1 199 ? 17.782 10.100 45.859 1.00 51.25 199 LYS A N 1
ATOM 1429 C CA . LYS A 1 199 ? 16.669 9.207 46.180 1.00 52.28 199 LYS A CA 1
ATOM 1430 C C . LYS A 1 199 ? 15.378 9.970 46.484 1.00 52.48 199 LYS A C 1
ATOM 1431 O O . LYS A 1 199 ? 14.653 10.377 45.574 1.00 52.51 199 LYS A O 1
ATOM 1433 N N . GLU A 1 200 ? 15.097 10.156 47.770 1.00 52.32 200 GLU A N 1
ATOM 1434 C CA . GLU A 1 200 ? 13.894 10.858 48.204 1.00 51.89 200 GLU A CA 1
ATOM 1435 C C . GLU A 1 200 ? 14.050 12.375 48.084 1.00 51.09 200 GLU A C 1
ATOM 1436 O O . GLU A 1 200 ? 14.008 13.093 49.083 1.00 51.49 200 GLU A O 1
ATOM 1438 N N . VAL A 1 201 ? 14.223 12.858 46.857 1.00 50.38 201 VAL A N 1
ATOM 1439 C CA . VAL A 1 201 ? 14.393 14.287 46.608 1.00 48.86 201 VAL A CA 1
ATOM 1440 C C . VAL A 1 201 ? 13.237 15.113 47.170 1.00 47.04 201 VAL A C 1
ATOM 1441 O O . VAL A 1 201 ? 13.423 16.266 47.556 1.00 45.84 201 VAL A O 1
ATOM 1445 N N . GLU A 1 202 ? 12.047 14.521 47.216 1.00 45.10 202 GLU A N 1
ATOM 1446 C CA . GLU A 1 202 ? 10.878 15.213 47.748 1.00 43.51 202 GLU A CA 1
ATOM 1447 C C . GLU A 1 202 ? 11.126 15.547 49.218 1.00 42.55 202 GLU A C 1
ATOM 1448 O O . GLU A 1 202 ? 10.621 16.547 49.736 1.00 42.86 202 GLU A O 1
ATOM 1450 N N . GLU A 1 203 ? 11.913 14.707 49.885 1.00 41.00 203 GLU A N 1
ATOM 1451 C CA . GLU A 1 203 ? 12.239 14.916 51.291 1.00 40.18 203 GLU A CA 1
ATOM 1452 C C . GLU A 1 203 ? 13.225 16.071 51.434 1.00 36.90 203 GLU A C 1
ATOM 1453 O O . GLU A 1 203 ? 13.146 16.856 52.381 1.00 36.31 203 GLU A O 1
ATOM 1459 N N . SER A 1 204 ? 14.161 16.168 50.496 1.00 33.02 204 SER A N 1
ATOM 1460 C CA . SER A 1 204 ? 15.147 17.239 50.534 1.00 30.75 204 SER A CA 1
ATOM 1461 C C . SER A 1 204 ? 14.441 18.570 50.346 1.00 29.18 204 SER A C 1
ATOM 1462 O O . SER A 1 204 ? 14.813 19.567 50.957 1.00 27.71 204 SER A O 1
ATOM 1465 N N . LEU A 1 205 ? 13.414 18.576 49.500 1.00 28.77 205 LEU A N 1
ATOM 1466 C CA . LEU A 1 205 ? 12.655 19.792 49.239 1.00 28.87 205 LEU A CA 1
ATOM 1467 C C . LEU A 1 205 ? 11.925 20.241 50.495 1.00 28.00 205 LEU A C 1
ATOM 1468 O O . LEU A 1 205 ? 11.709 21.432 50.703 1.00 29.27 205 LEU A O 1
ATOM 1473 N N . GLY A 1 206 ? 11.561 19.286 51.344 1.00 26.90 206 GLY A N 1
ATOM 1474 C CA . GLY A 1 206 ? 10.865 19.631 52.571 1.00 24.77 206 GLY A CA 1
ATOM 1475 C C . GLY A 1 206 ? 11.762 20.331 53.580 1.00 24.01 206 GLY A C 1
ATOM 1476 O O . GLY A 1 206 ? 11.276 20.897 54.562 1.00 23.96 206 GLY A O 1
ATOM 1477 N N . LEU A 1 207 ? 13.070 20.304 53.336 1.00 23.19 207 LEU A N 1
ATOM 1478 C CA . LEU A 1 207 ? 14.043 20.921 54.239 1.00 22.34 207 LEU A CA 1
ATOM 1479 C C . LEU A 1 207 ? 14.254 22.393 53.919 1.00 23.44 207 LEU A C 1
ATOM 1480 O O . LEU A 1 207 ? 14.826 23.136 54.718 1.00 23.57 207 LEU A O 1
ATOM 1485 N N . LEU A 1 208 ? 13.804 22.806 52.739 1.00 22.95 208 LEU A N 1
ATOM 1486 C CA . LEU A 1 208 ? 13.983 24.182 52.290 1.00 21.93 208 LEU A CA 1
ATOM 1487 C C . LEU A 1 208 ? 13.034 25.213 52.873 1.00 21.39 208 LEU A C 1
ATOM 1488 O O . LEU A 1 208 ? 11.867 24.931 53.130 1.00 21.51 208 LEU A O 1
ATOM 1493 N N . ALA A 1 209 ? 13.557 26.419 53.075 1.00 21.65 209 ALA A N 1
ATOM 1494 C CA . ALA A 1 209 ? 12.765 27.535 53.574 1.00 22.46 209 ALA A CA 1
ATOM 1495 C C . ALA A 1 209 ? 12.286 28.304 52.338 1.00 22.17 209 ALA A C 1
ATOM 1496 O O . ALA A 1 209 ? 12.709 28.005 51.221 1.00 19.67 209 ALA A O 1
ATOM 1498 N N . HIS A 1 210 ? 11.408 29.286 52.537 1.00 22.63 210 HIS A N 1
ATOM 1499 C CA . HIS A 1 210 ? 10.891 30.085 51.429 1.00 23.23 210 HIS A CA 1
ATOM 1500 C C . HIS A 1 210 ? 12.034 30.599 50.551 1.00 22.85 210 HIS A C 1
ATOM 1501 O O . HIS A 1 210 ? 13.035 31.109 51.052 1.00 19.45 210 HIS A O 1
ATOM 1503 N N . GLY A 1 211 ? 11.872 30.469 49.238 1.00 22.60 211 GLY A N 1
ATOM 1504 C CA . GLY A 1 211 ? 12.905 30.919 48.321 1.00 21.85 211 GLY A CA 1
ATOM 1505 C C . GLY A 1 211 ? 14.064 29.944 48.185 1.00 21.82 211 GLY A C 1
ATOM 1506 O O . GLY A 1 211 ? 15.054 30.232 47.502 1.00 22.55 211 GLY A O 1
ATOM 1507 N N . GLY A 1 212 ? 13.940 28.781 48.815 1.00 20.08 212 GLY A N 1
ATOM 1508 C CA . GLY A 1 212 ? 15.015 27.803 48.769 1.00 21.60 212 GLY A CA 1
ATOM 1509 C C . GLY A 1 212 ? 15.289 27.172 47.419 1.00 23.28 212 GLY A C 1
ATOM 1510 O O . GLY A 1 212 ? 14.410 27.106 46.558 1.00 25.50 212 GLY A O 1
ATOM 1511 N N . ARG A 1 213 ? 16.521 26.719 47.209 1.00 23.24 213 ARG A N 1
ATOM 1512 C CA . ARG A 1 213 ? 16.836 26.067 45.950 1.00 23.61 213 ARG A CA 1
ATOM 1513 C C . ARG A 1 213 ? 17.687 24.820 46.095 1.00 23.55 213 ARG A C 1
ATOM 1514 O O . ARG A 1 213 ? 18.681 24.794 46.832 1.00 23.33 213 ARG A O 1
ATOM 1522 N N . LEU A 1 214 ? 17.264 23.780 45.382 1.00 22.25 214 LEU A N 1
ATOM 1523 C CA . LEU A 1 214 ? 17.941 22.496 45.368 1.00 22.13 214 LEU A CA 1
ATOM 1524 C C . LEU A 1 214 ? 18.684 22.328 44.043 1.00 22.10 214 LEU A C 1
ATOM 1525 O O . LEU A 1 214 ? 18.109 22.531 42.969 1.00 21.42 214 LEU A O 1
ATOM 1530 N N . VAL A 1 215 ? 19.963 21.971 44.128 1.00 20.32 215 VAL A N 1
ATOM 1531 C CA . VAL A 1 215 ? 20.782 21.758 42.946 1.00 20.17 215 VAL A CA 1
ATOM 1532 C C . VAL A 1 215 ? 20.942 20.253 42.794 1.00 21.62 215 VAL A C 1
ATOM 1533 O O . VAL A 1 215 ? 21.549 19.599 43.636 1.00 20.41 215 VAL A O 1
ATOM 1537 N N . TYR A 1 216 ? 20.384 19.700 41.726 1.00 23.00 216 TYR A N 1
ATOM 1538 C CA . TYR A 1 216 ? 20.464 18.267 41.510 1.00 26.05 216 TYR A CA 1
ATOM 1539 C C . TYR A 1 216 ? 21.747 17.900 40.776 1.00 25.01 216 TYR A C 1
ATOM 1540 O O . TYR A 1 216 ? 21.864 18.084 39.564 1.00 23.76 216 TYR A O 1
ATOM 1549 N N . ILE A 1 217 ? 22.711 17.386 41.532 1.00 24.97 217 ILE A N 1
ATOM 1550 C CA . ILE A 1 217 ? 24.003 16.990 40.988 1.00 26.29 217 ILE A CA 1
ATOM 1551 C C . ILE A 1 217 ? 24.140 15.469 40.939 1.00 27.39 217 ILE A C 1
ATOM 1552 O O . ILE A 1 217 ? 24.961 14.940 40.189 1.00 30.17 217 ILE A O 1
ATOM 1557 N N . ALA A 1 225 ? 12.427 8.784 41.098 1.00 56.00 225 ALA A N 1
ATOM 1558 C CA . ALA A 1 225 ? 11.740 9.508 42.164 1.00 57.52 225 ALA A CA 1
ATOM 1559 C C . ALA A 1 225 ? 11.399 10.941 41.734 1.00 57.87 225 ALA A C 1
ATOM 1560 O O . ALA A 1 225 ? 12.066 11.898 42.129 1.00 56.88 225 ALA A O 1
ATOM 1562 N N . PRO A 1 226 ? 10.344 11.101 40.918 1.00 58.99 226 PRO A N 1
ATOM 1563 C CA . PRO A 1 226 ? 9.880 12.397 40.408 1.00 59.44 226 PRO A CA 1
ATOM 1564 C C . PRO A 1 226 ? 9.657 13.478 41.473 1.00 60.13 226 PRO A C 1
ATOM 1565 O O . PRO A 1 226 ? 9.620 13.197 42.674 1.00 60.05 226 PRO A O 1
ATOM 1569 N N . ILE A 1 227 ? 9.504 14.716 41.010 1.00 60.40 227 ILE A N 1
ATOM 1570 C CA . ILE A 1 227 ? 9.283 15.859 41.889 1.00 60.57 227 ILE A CA 1
ATOM 1571 C C . ILE A 1 227 ? 7.929 16.489 41.592 1.00 60.13 227 ILE A C 1
ATOM 1572 O O . ILE A 1 227 ? 7.711 17.019 40.506 1.00 60.80 227 ILE A O 1
ATOM 1577 N N . PRO A 1 228 ? 6.999 16.436 42.556 1.00 59.52 228 PRO A N 1
ATOM 1578 C CA . PRO A 1 228 ? 5.663 17.013 42.373 1.00 58.85 228 PRO A CA 1
ATOM 1579 C C . PRO A 1 228 ? 5.671 18.541 42.262 1.00 58.46 228 PRO A C 1
ATOM 1580 O O . PRO A 1 228 ? 6.000 19.241 43.222 1.00 58.11 228 PRO A O 1
ATOM 1584 N N . PRO A 1 229 ? 5.312 19.074 41.080 1.00 57.89 229 PRO A N 1
ATOM 1585 C CA . PRO A 1 229 ? 5.268 20.521 40.828 1.00 56.62 229 PRO A CA 1
ATOM 1586 C C . PRO A 1 229 ? 4.075 21.185 41.518 1.00 55.27 229 PRO A C 1
ATOM 1587 O O . PRO A 1 229 ? 3.050 21.451 40.890 1.00 56.38 229 PRO A O 1
ATOM 1591 N N . LEU A 1 230 ? 4.212 21.441 42.812 1.00 53.03 230 LEU A N 1
ATOM 1592 C CA . LEU A 1 230 ? 3.160 22.078 43.598 1.00 50.46 230 LEU A CA 1
ATOM 1593 C C . LEU A 1 230 ? 3.770 22.301 44.965 1.00 49.14 230 LEU A C 1
ATOM 1594 O O . LEU A 1 230 ? 3.428 23.250 45.677 1.00 48.95 230 LEU A O 1
ATOM 1596 N N . ARG A 1 231 ? 4.686 21.404 45.321 1.00 46.80 231 ARG A N 1
ATOM 1597 C CA . ARG A 1 231 ? 5.402 21.498 46.584 1.00 43.61 231 ARG A CA 1
ATOM 1598 C C . ARG A 1 231 ? 6.345 22.684 46.416 1.00 40.72 231 ARG A C 1
ATOM 1599 O O . ARG A 1 231 ? 6.715 23.350 47.385 1.00 41.49 231 ARG A O 1
ATOM 1601 N N . LEU A 1 232 ? 6.702 22.952 45.161 1.00 37.08 232 LEU A N 1
ATOM 1602 C CA . LEU A 1 232 ? 7.600 24.049 44.814 1.00 34.55 232 LEU A CA 1
ATOM 1603 C C . LEU A 1 232 ? 6.940 25.421 44.880 1.00 33.17 232 LEU A C 1
ATOM 1604 O O . LEU A 1 232 ? 7.603 26.418 45.160 1.00 31.23 232 LEU A O 1
ATOM 1617 N N . ARG A 1 234 ? 4.147 26.662 46.905 1.00 28.55 234 ARG A N 1
ATOM 1618 C CA . ARG A 1 234 ? 3.913 27.197 48.238 1.00 29.04 234 ARG A CA 1
ATOM 1619 C C . ARG A 1 234 ? 5.079 28.023 48.763 1.00 28.69 234 ARG A C 1
ATOM 1620 O O . ARG A 1 234 ? 4.875 29.111 49.303 1.00 30.40 234 ARG A O 1
ATOM 1622 N N . ARG A 1 235 ? 6.302 27.532 48.595 1.00 27.06 235 ARG A N 1
ATOM 1623 C CA . ARG A 1 235 ? 7.456 28.267 49.102 1.00 26.28 235 ARG A CA 1
ATOM 1624 C C . ARG A 1 235 ? 8.356 28.887 48.045 1.00 24.96 235 ARG A C 1
ATOM 1625 O O . ARG A 1 235 ? 9.480 29.295 48.346 1.00 25.97 235 ARG A O 1
ATOM 1633 N N . ASN A 1 236 ? 7.863 28.979 46.813 1.00 22.07 236 ASN A N 1
ATOM 1634 C CA . ASN A 1 236 ? 8.654 29.548 45.728 1.00 21.90 236 ASN A CA 1
ATOM 1635 C C . ASN A 1 236 ? 10.014 28.862 45.663 1.00 21.10 236 ASN A C 1
ATOM 1636 O O . ASN A 1 236 ? 11.051 29.519 45.610 1.00 19.89 236 ASN A O 1
ATOM 1641 N N . LEU A 1 237 ? 9.996 27.534 45.672 1.00 21.26 237 LEU A N 1
ATOM 1642 C CA . LEU A 1 237 ? 11.218 26.740 45.634 1.00 22.02 237 LEU A CA 1
ATOM 1643 C C . LEU A 1 237 ? 11.669 26.507 44.202 1.00 24.04 237 LEU A C 1
ATOM 1644 O O . LEU A 1 237 ? 10.884 26.641 43.268 1.00 26.76 237 LEU A O 1
ATOM 1649 N N . ALA A 1 238 ? 12.939 26.162 44.030 1.00 24.37 238 ALA A N 1
ATOM 1650 C CA . ALA A 1 238 ? 13.463 25.893 42.702 1.00 23.21 238 ALA A CA 1
ATOM 1651 C C . ALA A 1 238 ? 14.308 24.629 42.708 1.00 23.78 238 ALA A C 1
ATOM 1652 O O . ALA A 1 238 ? 14.921 24.277 43.719 1.00 23.25 238 ALA A O 1
ATOM 1654 N N . VAL A 1 239 ? 14.310 23.928 41.584 1.00 22.79 239 VAL A N 1
ATOM 1655 C CA . VAL A 1 239 ? 15.121 22.734 41.435 1.00 22.84 239 VAL A CA 1
ATOM 1656 C C . VAL A 1 239 ? 15.974 23.000 40.201 1.00 24.66 239 VAL A C 1
ATOM 1657 O O . VAL A 1 239 ? 15.448 23.237 39.115 1.00 22.92 239 VAL A O 1
ATOM 1661 N N . LEU A 1 240 ? 17.290 22.986 40.380 1.00 25.44 240 LEU A N 1
ATOM 1662 C CA . LEU A 1 240 ? 18.205 23.248 39.282 1.00 26.89 240 LEU A CA 1
ATOM 1663 C C . LEU A 1 240 ? 18.999 21.999 38.938 1.00 26.41 240 LEU A C 1
ATOM 1664 O O . LEU A 1 240 ? 19.698 21.453 39.788 1.00 28.36 240 LEU A O 1
ATOM 1669 N N . GLY A 1 241 ? 18.871 21.541 37.696 1.00 24.97 241 GLY A N 1
ATOM 1670 C CA . GLY A 1 241 ? 19.608 20.368 37.269 1.00 22.31 241 GLY A CA 1
ATOM 1671 C C . GLY A 1 241 ? 21.001 20.869 36.984 1.00 22.54 241 GLY A C 1
ATOM 1672 O O . GLY A 1 241 ? 21.168 21.985 36.483 1.00 21.43 241 GLY A O 1
ATOM 1673 N N . PHE A 1 242 ? 22.007 20.065 37.291 1.00 21.86 242 PHE A N 1
ATOM 1674 C CA . PHE A 1 242 ? 23.377 20.500 37.073 1.00 22.19 242 PHE A CA 1
ATOM 1675 C C . PHE A 1 242 ? 24.265 19.443 36.430 1.00 21.81 242 PHE A C 1
ATOM 1676 O O . PHE A 1 242 ? 24.244 18.281 36.817 1.00 23.25 242 PHE A O 1
ATOM 1684 N N . TRP A 1 243 ? 25.042 19.864 35.440 1.00 22.25 243 TRP A N 1
ATOM 1685 C CA . TRP A 1 243 ? 25.985 18.982 34.758 1.00 22.12 243 TRP A CA 1
ATOM 1686 C C . TRP A 1 243 ? 27.169 19.846 34.332 1.00 22.14 243 TRP A C 1
ATOM 1687 O O . TRP A 1 243 ? 27.036 20.741 33.496 1.00 19.78 243 TRP A O 1
ATOM 1698 N N . LEU A 1 244 ? 28.326 19.571 34.927 1.00 23.43 244 LEU A N 1
ATOM 1699 C CA . LEU A 1 244 ? 29.555 20.328 34.686 1.00 24.86 244 LEU A CA 1
ATOM 1700 C C . LEU A 1 244 ? 30.063 20.432 33.241 1.00 25.47 244 LEU A C 1
ATOM 1701 O O . LEU A 1 244 ? 30.347 21.530 32.753 1.00 23.14 244 LEU A O 1
ATOM 1706 N N . THR A 1 245 ? 30.165 19.293 32.564 1.00 26.87 245 THR A N 1
ATOM 1707 C CA . THR A 1 245 ? 30.687 19.237 31.202 1.00 27.49 245 THR A CA 1
ATOM 1708 C C . THR A 1 245 ? 30.299 20.377 30.259 1.00 27.49 245 THR A C 1
ATOM 1709 O O . THR A 1 245 ? 31.169 21.116 29.799 1.00 28.04 245 THR A O 1
ATOM 1713 N N . PRO A 1 246 ? 28.999 20.545 29.961 1.00 27.61 246 PRO A N 1
ATOM 1714 C CA . PRO A 1 246 ? 28.598 21.631 29.058 1.00 27.73 246 PRO A CA 1
ATOM 1715 C C . PRO A 1 246 ? 29.078 23.009 29.510 1.00 28.84 246 PRO A C 1
ATOM 1716 O O . PRO A 1 246 ? 29.395 23.864 28.685 1.00 30.30 246 PRO A O 1
ATOM 1720 N N . LEU A 1 247 ? 29.129 23.222 30.820 1.00 29.91 247 LEU A N 1
ATOM 1721 C CA . LEU A 1 247 ? 29.556 24.506 31.357 1.00 31.08 247 LEU A CA 1
ATOM 1722 C C . LEU A 1 247 ? 31.008 24.856 31.018 1.00 33.27 247 LEU A C 1
ATOM 1723 O O . LEU A 1 247 ? 31.348 26.033 30.870 1.00 33.75 247 LEU A O 1
ATOM 1728 N N . LEU A 1 248 ? 31.863 23.845 30.894 1.00 34.75 248 LEU A N 1
ATOM 1729 C CA . LEU A 1 248 ? 33.270 24.082 30.570 1.00 37.64 248 LEU A CA 1
ATOM 1730 C C . LEU A 1 248 ? 33.459 24.843 29.264 1.00 39.05 248 LEU A C 1
ATOM 1731 O O . LEU A 1 248 ? 34.492 25.475 29.056 1.00 39.78 248 LEU A O 1
ATOM 1736 N N . ARG A 1 249 ? 32.464 24.777 28.386 1.00 41.10 249 ARG A N 1
ATOM 1737 C CA . ARG A 1 249 ? 32.532 25.452 27.095 1.00 43.32 249 ARG A CA 1
ATOM 1738 C C . ARG A 1 249 ? 32.246 26.945 27.188 1.00 44.33 249 ARG A C 1
ATOM 1739 O O . ARG A 1 249 ? 32.371 27.662 26.197 1.00 45.21 249 ARG A O 1
ATOM 1747 N N . GLU A 1 250 ? 31.859 27.412 28.369 1.00 44.55 250 GLU A N 1
ATOM 1748 C CA . GLU A 1 250 ? 31.537 28.823 28.561 1.00 45.19 250 GLU A CA 1
ATOM 1749 C C . GLU A 1 250 ? 32.676 29.613 29.203 1.00 44.74 250 GLU A C 1
ATOM 1750 O O . GLU A 1 250 ? 32.730 29.767 30.425 1.00 43.92 250 GLU A O 1
ATOM 1756 N N . GLY A 1 251 ? 33.572 30.120 28.360 1.00 43.87 251 GLY A N 1
ATOM 1757 C CA . GLY A 1 251 ? 34.718 30.881 28.825 1.00 42.66 251 GLY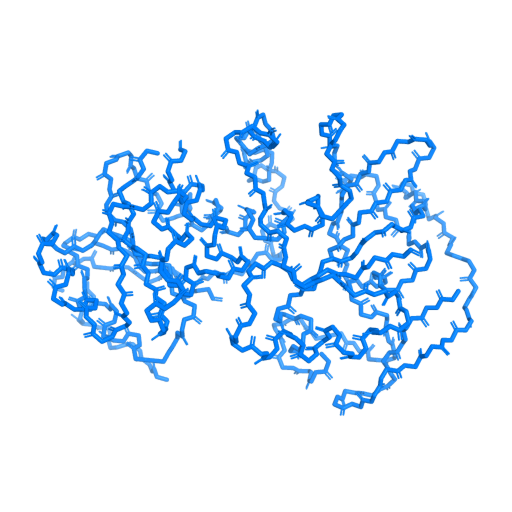 A CA 1
ATOM 1758 C C . GLY A 1 251 ? 34.453 31.864 29.946 1.00 42.17 251 GLY A C 1
ATOM 1759 O O . GLY A 1 251 ? 35.233 31.955 30.893 1.00 43.20 251 GLY A O 1
ATOM 1760 N N . ALA A 1 252 ? 33.357 32.604 29.846 1.00 41.23 252 ALA A N 1
ATOM 1761 C CA . ALA A 1 252 ? 33.009 33.588 30.865 1.00 40.28 252 ALA A CA 1
ATOM 1762 C C . ALA A 1 252 ? 32.821 32.956 32.244 1.00 38.54 252 ALA A C 1
ATOM 1763 O O . ALA A 1 252 ? 33.383 33.437 33.231 1.00 36.49 252 ALA A O 1
ATOM 1765 N N . LEU A 1 253 ? 32.018 31.893 32.310 1.00 37.32 253 LEU A N 1
ATOM 1766 C CA . LEU A 1 253 ? 31.766 31.200 33.572 1.00 36.55 253 LEU A CA 1
ATOM 1767 C C . LEU A 1 253 ? 33.061 30.692 34.171 1.00 34.62 253 LEU A C 1
ATOM 1768 O O . LEU A 1 253 ? 33.385 30.994 35.316 1.00 33.67 253 LEU A O 1
ATOM 1773 N N . VAL A 1 254 ? 33.793 29.910 33.386 1.00 33.12 254 VAL A N 1
ATOM 1774 C CA . VAL A 1 254 ? 35.060 29.347 33.827 1.00 33.31 254 VAL A CA 1
ATOM 1775 C C . VAL A 1 254 ? 35.999 30.405 34.388 1.00 32.68 254 VAL A C 1
ATOM 1776 O O . VAL A 1 254 ? 36.440 30.304 35.534 1.00 32.82 254 VAL A O 1
ATOM 1780 N N . GLU A 1 255 ? 36.307 31.416 33.584 1.00 32.85 255 GLU A N 1
ATOM 1781 C CA . GLU A 1 255 ? 37.201 32.485 34.018 1.00 32.76 255 GLU A CA 1
ATOM 1782 C C . GLU A 1 255 ? 36.780 33.029 35.384 1.00 32.08 255 GLU A C 1
ATOM 1783 O O . GLU A 1 255 ? 37.613 33.213 36.276 1.00 32.39 255 GLU A O 1
ATOM 1785 N N . GLU A 1 256 ? 35.484 33.271 35.544 1.00 31.04 256 GLU A N 1
ATOM 1786 C CA . GLU A 1 256 ? 34.939 33.795 36.796 1.00 31.74 256 GLU A CA 1
ATOM 1787 C C . GLU A 1 256 ? 35.210 32.813 37.945 1.00 30.80 256 GLU A C 1
ATOM 1788 O O . GLU A 1 256 ? 35.704 33.197 39.006 1.00 31.46 256 GLU A O 1
ATOM 1794 N N . ALA A 1 257 ? 34.882 31.544 37.727 1.00 27.46 257 ALA A N 1
ATOM 1795 C CA . ALA A 1 257 ? 35.091 30.523 38.742 1.00 26.57 257 ALA A CA 1
ATOM 1796 C C . ALA A 1 257 ? 36.566 30.406 39.103 1.00 25.79 257 ALA A C 1
ATOM 1797 O O . ALA A 1 257 ? 36.922 30.362 40.275 1.00 23.36 257 ALA A O 1
ATOM 1799 N N . LEU A 1 258 ? 37.431 30.357 38.097 1.00 26.94 258 LEU A N 1
ATOM 1800 C CA . LEU A 1 258 ? 38.856 30.230 38.371 1.00 28.24 258 LEU A CA 1
ATOM 1801 C C . LEU A 1 258 ? 39.396 31.477 39.041 1.00 27.09 258 LEU A C 1
ATOM 1802 O O . LEU A 1 258 ? 40.325 31.407 39.843 1.00 29.70 258 LEU A O 1
ATOM 1807 N N . GLY A 1 259 ? 38.801 32.619 38.726 1.00 27.34 259 GLY A N 1
ATOM 1808 C CA . GLY A 1 259 ? 39.245 33.860 39.332 1.00 25.54 259 GLY A CA 1
ATOM 1809 C C . GLY A 1 259 ? 38.968 33.844 40.819 1.00 25.63 259 GLY A C 1
ATOM 1810 O O . GLY A 1 259 ? 39.578 34.584 41.592 1.00 27.36 259 GLY A O 1
ATOM 1811 N N . PHE A 1 260 ? 38.044 32.988 41.232 1.00 24.99 260 PHE A N 1
ATOM 1812 C CA . PHE A 1 260 ? 37.692 32.892 42.641 1.00 22.76 260 PHE A CA 1
ATOM 1813 C C . PHE A 1 260 ? 38.379 31.721 43.326 1.00 22.23 260 PHE A C 1
ATOM 1814 O O . PHE A 1 260 ? 38.830 31.839 44.462 1.00 21.39 260 PHE A O 1
ATOM 1822 N N . LEU A 1 261 ? 38.462 30.597 42.624 1.00 21.95 261 LEU A N 1
ATOM 1823 C CA . LEU A 1 261 ? 39.069 29.388 43.167 1.00 21.52 261 LEU A CA 1
ATOM 1824 C C . LEU A 1 261 ? 40.605 29.350 43.197 1.00 22.79 261 LEU A C 1
ATOM 1825 O O . LEU A 1 261 ? 41.195 28.999 44.221 1.00 22.01 261 LEU A O 1
ATOM 1830 N N . LEU A 1 262 ? 41.251 29.702 42.086 1.00 22.57 262 LEU A N 1
ATOM 1831 C CA . LEU A 1 262 ? 42.712 29.664 42.012 1.00 24.15 262 LEU A CA 1
ATOM 1832 C C . LEU A 1 262 ? 43.472 30.446 43.082 1.00 25.05 262 LEU A C 1
ATOM 1833 O O . LEU A 1 262 ? 44.401 29.919 43.696 1.00 24.86 262 LEU A O 1
ATOM 1838 N N . PRO A 1 263 ? 43.106 31.713 43.317 1.00 24.99 263 PRO A N 1
ATOM 1839 C CA . PRO A 1 263 ? 43.853 32.437 44.353 1.00 26.02 263 PRO A CA 1
ATOM 1840 C C . PRO A 1 263 ? 43.713 31.778 45.724 1.00 25.09 263 PRO A C 1
ATOM 1841 O O . PRO A 1 263 ? 44.458 32.092 46.649 1.00 28.03 263 PRO A O 1
ATOM 1845 N N . ARG A 1 264 ? 42.757 30.866 45.859 1.00 23.08 264 ARG A N 1
ATOM 1846 C CA . ARG A 1 264 ? 42.538 30.205 47.138 1.00 23.02 264 ARG A CA 1
ATOM 1847 C C . ARG A 1 264 ? 43.088 28.779 47.210 1.00 22.28 264 ARG A C 1
ATOM 1848 O O . ARG A 1 264 ? 43.164 28.193 48.289 1.00 20.96 264 ARG A O 1
ATOM 1856 N N . LEU A 1 265 ? 43.468 28.228 46.063 1.00 22.23 265 LEU A N 1
ATOM 1857 C CA . LEU A 1 265 ? 43.981 26.867 45.997 1.00 22.66 265 LEU A CA 1
ATOM 1858 C C . LEU A 1 265 ? 45.313 26.741 46.715 1.00 22.31 265 LEU A C 1
ATOM 1859 O O . LEU A 1 265 ? 46.282 27.427 46.378 1.00 21.62 265 LEU A O 1
ATOM 1864 N N . GLY A 1 266 ? 45.360 25.840 47.688 1.00 21.32 266 GLY A N 1
ATOM 1865 C CA . GLY A 1 266 ? 46.583 25.632 48.434 1.00 20.42 266 GLY A CA 1
ATOM 1866 C C . GLY A 1 266 ? 46.594 26.476 49.685 1.00 19.96 266 GLY A C 1
ATOM 1867 O O . GLY A 1 266 ? 47.502 26.365 50.508 1.00 18.04 266 GLY A O 1
ATOM 1868 N N . ARG A 1 267 ? 45.579 27.322 49.828 1.00 19.70 267 ARG A N 1
ATOM 1869 C CA . ARG A 1 267 ? 45.473 28.198 50.986 1.00 21.14 267 ARG A CA 1
ATOM 1870 C C . ARG A 1 267 ? 44.190 27.867 51.740 1.00 21.58 267 ARG A C 1
ATOM 1871 O O . ARG A 1 267 ? 44.172 26.922 52.527 1.00 21.73 267 ARG A O 1
ATOM 1879 N N . GLU A 1 268 ? 43.112 28.609 51.530 1.00 21.68 268 GLU A N 1
ATOM 1880 C CA . GLU A 1 268 ? 41.905 28.233 52.249 1.00 23.71 268 GLU A CA 1
ATOM 1881 C C . GLU A 1 268 ? 41.220 27.035 51.583 1.00 21.83 268 GLU A C 1
ATOM 1882 O O . GLU A 1 268 ? 40.415 26.349 52.204 1.00 22.41 268 GLU A O 1
ATOM 1888 N N . LEU A 1 269 ? 41.548 26.770 50.324 1.00 20.68 269 LEU A N 1
ATOM 1889 C CA . LEU A 1 269 ? 40.954 25.628 49.639 1.00 20.13 269 LEU A CA 1
ATOM 1890 C C . LEU A 1 269 ? 41.991 24.520 49.509 1.00 21.16 269 LEU A C 1
ATOM 1891 O O . LEU A 1 269 ? 42.963 24.645 48.754 1.00 20.59 269 LEU A O 1
ATOM 1896 N N . ARG A 1 270 ? 41.786 23.439 50.257 1.00 18.17 270 ARG A N 1
ATOM 1897 C CA . ARG A 1 270 ? 42.710 22.315 50.229 1.00 18.44 270 ARG A CA 1
ATOM 1898 C C . ARG A 1 270 ? 41.982 21.021 49.879 1.00 18.11 270 ARG A C 1
ATOM 1899 O O . ARG A 1 270 ? 41.350 20.398 50.741 1.00 18.99 270 ARG A O 1
ATOM 1907 N N . PRO A 1 271 ? 42.057 20.600 48.608 1.00 16.44 271 PRO A N 1
ATOM 1908 C CA . PRO A 1 271 ? 41.406 19.370 48.145 1.00 18.28 271 PRO A CA 1
ATOM 1909 C C . PRO A 1 271 ? 41.791 18.198 49.048 1.00 18.23 271 PRO A C 1
ATOM 1910 O O . PRO A 1 271 ? 42.965 18.041 49.399 1.00 19.68 271 PRO A O 1
ATOM 1914 N N . VAL A 1 272 ? 40.810 17.382 49.424 1.00 17.37 272 VAL A N 1
ATOM 1915 C CA . VAL A 1 272 ? 41.067 16.238 50.288 1.00 17.17 272 VAL A CA 1
ATOM 1916 C C . VAL A 1 272 ? 41.391 14.985 49.478 1.00 19.66 272 VAL A C 1
ATOM 1917 O O . VAL A 1 272 ? 40.531 14.440 48.781 1.00 19.06 272 VAL A O 1
ATOM 1921 N N . VAL A 1 273 ? 42.636 14.529 49.571 1.00 20.04 273 VAL A N 1
ATOM 1922 C CA . VAL A 1 273 ? 43.054 13.326 48.861 1.00 20.88 273 VAL A CA 1
ATOM 1923 C C . VAL A 1 273 ? 42.672 12.108 49.700 1.00 21.88 273 VAL A C 1
ATOM 1924 O O . VAL A 1 273 ? 42.909 12.075 50.909 1.00 23.28 273 VAL A O 1
ATOM 1928 N N . GLY A 1 274 ? 42.071 11.110 49.065 1.00 21.82 274 GLY A N 1
ATOM 1929 C CA . GLY A 1 274 ? 41.691 9.917 49.794 1.00 20.34 274 GLY A CA 1
ATOM 1930 C C . GLY A 1 274 ? 42.623 8.771 49.449 1.00 21.74 274 GLY A C 1
ATOM 1931 O O . GLY A 1 274 ? 43.843 8.925 49.493 1.00 19.12 274 GLY A O 1
ATOM 1932 N N . PRO A 1 275 ? 42.074 7.602 49.086 1.00 23.60 275 PRO A N 1
ATOM 1933 C CA . PRO A 1 275 ? 42.917 6.454 48.739 1.00 23.12 275 PRO A CA 1
ATOM 1934 C C . PRO A 1 275 ? 43.751 6.785 47.510 1.00 22.78 275 PRO A C 1
ATOM 1935 O O . PRO A 1 275 ? 43.222 7.289 46.508 1.00 20.38 275 PRO A O 1
ATOM 1939 N N . VAL A 1 276 ? 45.052 6.526 47.589 1.00 20.60 276 VAL A N 1
ATOM 1940 C CA . VAL A 1 276 ? 45.929 6.763 46.454 1.00 20.84 276 VAL A CA 1
ATOM 1941 C C . VAL A 1 276 ? 46.415 5.405 45.952 1.00 22.10 276 VAL A C 1
ATOM 1942 O O . VAL A 1 276 ? 47.029 4.638 46.697 1.00 20.14 276 VAL A O 1
ATOM 1946 N N . PHE A 1 277 ? 46.135 5.121 44.684 1.00 22.04 277 PHE A N 1
ATOM 1947 C CA . PHE A 1 277 ? 46.514 3.857 44.070 1.00 23.47 277 PHE A CA 1
ATOM 1948 C C . PHE A 1 277 ? 47.614 4.012 43.026 1.00 25.41 277 PHE A C 1
ATOM 1949 O O . PHE A 1 277 ? 47.681 5.015 42.306 1.00 26.92 277 PHE A O 1
ATOM 1957 N N . PRO A 1 278 ? 48.510 3.022 42.948 1.00 24.58 278 PRO A N 1
ATOM 1958 C CA . PRO A 1 278 ? 49.598 3.062 41.970 1.00 23.50 278 PRO A CA 1
ATOM 1959 C C . PRO A 1 278 ? 48.970 2.749 40.607 1.00 23.49 278 PRO A C 1
ATOM 1960 O O . PRO A 1 278 ? 47.912 2.128 40.538 1.00 23.07 278 PRO A O 1
ATOM 1964 N N . PHE A 1 279 ? 49.620 3.178 39.534 1.00 23.57 279 PHE A N 1
ATOM 1965 C CA . PHE A 1 279 ? 49.125 2.948 38.184 1.00 24.69 279 PHE A CA 1
ATOM 1966 C C . PHE A 1 279 ? 48.649 1.508 37.986 1.00 25.93 279 PHE A C 1
ATOM 1967 O O . PHE A 1 279 ? 47.569 1.260 37.441 1.00 23.51 279 PHE A O 1
ATOM 1975 N N . ALA A 1 280 ? 49.466 0.567 38.445 1.00 25.77 280 ALA A N 1
ATOM 1976 C CA . ALA A 1 280 ? 49.175 -0.853 38.323 1.00 26.66 280 ALA A CA 1
ATOM 1977 C C . ALA A 1 280 ? 47.851 -1.296 38.949 1.00 27.39 280 ALA A C 1
ATOM 1978 O O . ALA A 1 280 ? 47.266 -2.292 38.517 1.00 26.97 280 ALA A O 1
ATOM 1980 N N . GLU A 1 281 ? 47.375 -0.567 39.956 1.00 27.03 281 GLU A N 1
ATOM 1981 C CA . GLU A 1 281 ? 46.128 -0.930 40.632 1.00 27.27 281 GLU A CA 1
ATOM 1982 C C . GLU A 1 281 ? 44.869 -0.189 40.178 1.00 25.18 281 GLU A C 1
ATOM 1983 O O . GLU A 1 281 ? 43.926 -0.010 40.952 1.00 26.12 281 GLU A O 1
ATOM 1989 N N . ALA A 1 282 ? 44.837 0.206 38.911 1.00 23.53 282 ALA A N 1
ATOM 1990 C CA . ALA A 1 282 ? 43.695 0.923 38.352 1.00 21.97 282 ALA A CA 1
ATOM 1991 C C . ALA A 1 282 ? 42.333 0.304 38.680 1.00 22.91 282 ALA A C 1
ATOM 1992 O O . ALA A 1 282 ? 41.413 1.009 39.104 1.00 21.11 282 ALA A O 1
ATOM 1994 N N . GLU A 1 283 ? 42.190 -1.002 38.466 1.00 21.36 283 GLU A N 1
ATOM 1995 C CA . GLU A 1 283 ? 40.917 -1.658 38.739 1.00 23.10 283 GLU A CA 1
ATOM 1996 C C . GLU A 1 283 ? 40.519 -1.455 40.191 1.00 22.24 283 GLU A C 1
ATOM 1997 O O . GLU A 1 283 ? 39.362 -1.169 40.493 1.00 23.47 283 GLU A O 1
ATOM 2003 N N . ALA A 1 284 ? 41.484 -1.593 41.090 1.00 22.41 284 ALA A N 1
ATOM 2004 C CA . ALA A 1 284 ? 41.227 -1.405 42.511 1.00 23.14 284 ALA A CA 1
ATOM 2005 C C . ALA A 1 284 ? 40.707 0.014 42.778 1.00 23.23 284 ALA A C 1
ATOM 2006 O O . ALA A 1 284 ? 39.743 0.200 43.529 1.00 24.50 284 ALA A O 1
ATOM 2008 N N . ALA A 1 285 ? 41.343 1.012 42.160 1.00 21.95 285 ALA A N 1
ATOM 2009 C CA . ALA A 1 285 ? 40.940 2.408 42.345 1.00 20.66 285 ALA A CA 1
ATOM 2010 C C . ALA A 1 285 ? 39.495 2.633 41.913 1.00 19.42 285 ALA A C 1
ATOM 2011 O O . ALA A 1 285 ? 38.756 3.366 42.565 1.00 18.79 285 ALA A O 1
ATOM 2013 N N . PHE A 1 286 ? 39.097 2.009 40.809 1.00 19.69 286 PHE A N 1
ATOM 2014 C CA . PHE A 1 286 ? 37.729 2.131 40.314 1.00 20.30 286 PHE A CA 1
ATOM 2015 C C . PHE A 1 286 ? 36.728 1.550 41.307 1.00 22.59 286 PHE A C 1
ATOM 2016 O O . PHE A 1 286 ? 35.615 2.063 41.441 1.00 22.66 286 PHE A O 1
ATOM 2024 N N . ARG A 1 287 ? 37.116 0.477 41.997 1.00 22.83 287 ARG A N 1
ATOM 2025 C CA . ARG A 1 287 ? 36.227 -0.134 42.985 1.00 25.39 287 ARG A CA 1
ATOM 2026 C C . ARG A 1 287 ? 36.125 0.777 44.205 1.00 25.22 287 ARG A C 1
ATOM 2027 O O . ARG A 1 287 ? 35.082 0.838 44.855 1.00 24.39 287 ARG A O 1
ATOM 2035 N N . ALA A 1 288 ? 37.210 1.489 44.509 1.00 25.05 288 ALA A N 1
ATOM 2036 C CA . ALA A 1 288 ? 37.225 2.399 45.644 1.00 23.63 288 ALA A CA 1
ATOM 2037 C C . ALA A 1 288 ? 36.180 3.495 45.456 1.00 25.61 288 ALA A C 1
ATOM 2038 O O . ALA A 1 288 ? 35.714 4.094 46.426 1.00 24.71 288 ALA A O 1
ATOM 2040 N N . LEU A 1 289 ? 35.822 3.762 44.202 1.00 26.23 289 LEU A N 1
ATOM 2041 C CA . LEU A 1 289 ? 34.813 4.767 43.893 1.00 27.96 289 LEU A CA 1
ATOM 2042 C C . LEU A 1 289 ? 33.469 4.266 44.404 1.00 29.71 289 LEU A C 1
ATOM 2043 O O . LEU A 1 289 ? 32.575 5.053 44.706 1.00 30.32 289 LEU A O 1
ATOM 2048 N N . LEU A 1 290 ? 33.336 2.946 44.499 1.00 32.90 290 LEU A N 1
ATOM 2049 C CA . LEU A 1 290 ? 32.100 2.327 44.959 1.00 36.09 290 LEU A CA 1
ATOM 2050 C C . LEU A 1 290 ? 32.093 2.073 46.464 1.00 37.55 290 LEU A C 1
ATOM 2051 O O . LEU A 1 290 ? 31.045 1.810 47.050 1.00 37.39 290 LEU A O 1
ATOM 2056 N N . ASP A 1 291 ? 33.260 2.144 47.092 1.00 39.31 291 ASP A N 1
ATOM 2057 C CA . ASP A 1 291 ? 33.337 1.925 48.528 1.00 41.65 291 ASP A CA 1
ATOM 2058 C C . ASP A 1 291 ? 32.922 3.185 49.280 1.00 42.67 291 ASP A C 1
ATOM 2059 O O . ASP A 1 291 ? 33.701 4.128 49.407 1.00 42.81 291 ASP A O 1
ATOM 2064 N N . ARG A 1 292 ? 31.690 3.195 49.774 1.00 42.87 292 ARG A N 1
ATOM 2065 C CA . ARG A 1 292 ? 31.171 4.341 50.507 1.00 44.60 292 ARG A CA 1
ATOM 2066 C C . ARG A 1 292 ? 32.084 4.684 51.682 1.00 44.90 292 ARG A C 1
ATOM 2067 O O . ARG A 1 292 ? 32.123 5.829 52.139 1.00 45.27 292 ARG A O 1
ATOM 2069 N N . GLY A 1 293 ? 32.822 3.682 52.152 1.00 44.72 293 GLY A N 1
ATOM 2070 C CA . GLY A 1 293 ? 33.727 3.867 53.272 1.00 42.89 293 GLY A CA 1
ATOM 2071 C C . GLY A 1 293 ? 34.886 4.819 53.033 1.00 43.05 293 GLY A C 1
ATOM 2072 O O . GLY A 1 293 ? 35.368 5.447 53.975 1.00 43.80 293 GLY A O 1
ATOM 2073 N N . HIS A 1 294 ? 35.349 4.940 51.792 1.00 41.45 294 HIS A N 1
ATOM 2074 C CA . HIS A 1 294 ? 36.464 5.844 51.520 1.00 40.41 294 HIS A CA 1
ATOM 2075 C C . HIS A 1 294 ? 36.046 7.306 51.678 1.00 37.39 294 HIS A C 1
ATOM 2076 O O . HIS A 1 294 ? 34.872 7.656 51.516 1.00 37.84 294 HIS A O 1
ATOM 2083 N N . THR A 1 295 ? 37.008 8.155 52.015 1.00 33.63 295 THR A N 1
ATOM 2084 C CA . THR A 1 295 ? 36.736 9.581 52.160 1.00 31.89 295 THR A CA 1
ATOM 2085 C C . THR A 1 295 ? 37.671 10.336 51.225 1.00 29.41 295 THR A C 1
ATOM 2086 O O . THR A 1 295 ? 38.771 9.875 50.925 1.00 28.64 295 THR A O 1
ATOM 2090 N N . GLY A 1 296 ? 37.228 11.491 50.751 1.00 27.01 296 GLY A N 1
ATOM 2091 C CA . GLY A 1 296 ? 38.065 12.262 49.859 1.00 24.97 296 GLY A CA 1
ATOM 2092 C C . GLY A 1 296 ? 38.099 11.705 48.449 1.00 23.23 296 GLY A C 1
ATOM 2093 O O . GLY A 1 296 ? 37.318 10.824 48.093 1.00 21.60 296 GLY A O 1
ATOM 2094 N N . LYS A 1 297 ? 39.034 12.221 47.659 1.00 21.24 297 LYS A N 1
ATOM 2095 C CA . LYS A 1 297 ? 39.209 11.849 46.262 1.00 21.36 297 LYS A CA 1
ATOM 2096 C C . LYS A 1 297 ? 40.041 10.595 46.031 1.00 21.51 297 LYS A C 1
ATOM 2097 O O . LYS A 1 297 ? 41.087 10.416 46.658 1.00 21.78 297 LYS A O 1
ATOM 2103 N N . VAL A 1 298 ? 39.588 9.741 45.113 1.00 21.31 298 VAL A N 1
ATOM 2104 C CA . VAL A 1 298 ? 40.335 8.535 44.762 1.00 19.81 298 VAL A CA 1
ATOM 2105 C C . VAL A 1 298 ? 41.311 8.990 43.692 1.00 19.26 298 VAL A C 1
ATOM 2106 O O . VAL A 1 298 ? 40.907 9.535 42.671 1.00 20.50 298 VAL A O 1
ATOM 2110 N N . VAL A 1 299 ? 42.595 8.767 43.922 1.00 20.45 299 VAL A N 1
ATOM 2111 C CA . VAL A 1 299 ? 43.612 9.197 42.982 1.00 18.96 299 VAL A CA 1
ATOM 2112 C C . VAL A 1 299 ? 44.553 8.081 42.547 1.00 20.28 299 VAL A C 1
ATOM 2113 O O . VAL A 1 299 ? 44.968 7.257 43.357 1.00 19.26 299 VAL A O 1
ATOM 2117 N N . VAL A 1 300 ? 44.884 8.063 41.260 1.00 20.39 300 VAL A N 1
ATOM 2118 C CA . VAL A 1 300 ? 45.823 7.087 40.727 1.00 20.59 300 VAL A CA 1
ATOM 2119 C C . VAL A 1 300 ? 47.121 7.860 40.491 1.00 23.33 300 VAL A C 1
ATOM 2120 O O . VAL A 1 300 ? 47.132 8.892 39.813 1.00 20.85 300 VAL A O 1
ATOM 2124 N N . ARG A 1 301 ? 48.208 7.366 41.072 1.00 24.14 301 ARG A N 1
ATOM 2125 C CA . ARG A 1 301 ? 49.511 8.012 40.963 1.00 25.95 301 ARG A CA 1
ATOM 2126 C C . ARG A 1 301 ? 50.419 7.210 40.040 1.00 26.73 301 ARG A C 1
ATOM 2127 O O . ARG A 1 301 ? 50.549 5.995 40.202 1.00 26.52 301 ARG A O 1
ATOM 2135 N N . LEU A 1 302 ? 51.054 7.879 39.082 1.00 26.29 302 LEU A N 1
ATOM 2136 C CA . LEU A 1 302 ? 51.961 7.196 38.165 1.00 28.73 302 LEU A CA 1
ATOM 2137 C C . LEU A 1 302 ? 53.417 7.294 38.624 1.00 31.79 302 LEU A C 1
ATOM 2138 O O . LEU A 1 302 ? 54.165 6.306 38.430 1.00 34.37 302 LEU A O 1
#

Nearest PDB structures (foldseek):
  1iz0-assembly1_A  TM=1.003E+00  e=6.159E-63  Thermus thermophilus
  1iyz-assembly1_A-2  TM=1.001E+00  e=2.413E-57  Thermus thermophilus
  7bu3-assembly1_B  TM=8.374E-01  e=1.059E-16  Escherichia coli
  6c49-assembly1_A  TM=8.253E-01  e=9.371E-17  Acinetobacter baumannii
  6z42-assembly1_D  TM=8.172E-01  e=2.500E-16  Halomonas elongata DSM 2581

InterPro domains:
  IPR011032 GroES-like superfamily [SSF50129] (1-132)
  IPR013149 Alcohol dehydrogenase-like, C-terminal [PF00107] (137-245)
  IPR013154 Alcohol dehydrogenase-like, N-terminal [PF08240] (25-68)
  IPR020843 Enoylreductase domain [SM00829] (10-300)
  IPR036291 NAD(P)-binding domain superfamily [SSF51735] (99-259)
  IPR051397 Zinc-containing alcohol dehydrogenase-like protein [PTHR43677] (1-301)

Sequence (290 aa):
KAWVLKRLGGPLELVDLPEPEAEEGEVVLRVEAVGLNFADHLRLGAYLTRLHPPFIPGEVVGVVEGRRYAALVPQGGLAERVAVPKGALLPLPEGLSPEEAAAFPVSFLTAYLALKRAQARPGEKVLVQAAAGALGTAAVQVARAGLRVLAAASRPEKLALPLALGAEEAATYAEVPERAKAWGGLDLVLEVRGKEVEESLGLLAHGGRLVYIAPIPPLRLRRNLAVLGFWLTPLLREGALVEEALGFLLPRLGRELRPVVGPVFPFAEAEAAFRALLDRGHTGKVVVRL

Radius of gyration: 19.23 Å; Cα contacts (8 Å, |Δi|>4): 627; chains: 1; bounding box: 56×40×48 Å